Protein AF-A0A7R9WRU5-F1 (afdb_monomer)

Sequence (224 aa):
DLYFSKIFGEKLAEIVELSPLTWLPLIPALAVANSIDVSRDVVSAASHNAFASSGYFLGTPENFAVCTFAAFVGWTWGWWNFWKLNSIMQMLTPILVKDSQSSCEVQLLPPKYEDDDLLRNFDSSPGIFGWIESQFGEPATNDQERLFGKAGAAGPELYIKSIKFQIWLVISQIVLWGTQIVARDISALTQHADNVGNPDLLVPELMVFGFYVLVSAGQLGLAP

Structure (mmCIF, N/CA/C/O backbone):
data_AF-A0A7R9WRU5-F1
#
_entry.id   AF-A0A7R9WRU5-F1
#
loop_
_atom_site.group_PDB
_atom_site.id
_atom_site.type_symbol
_atom_site.label_atom_id
_atom_site.label_alt_id
_atom_site.label_comp_id
_atom_site.label_asym_id
_atom_site.label_entity_id
_atom_site.label_seq_id
_atom_site.pdbx_PDB_ins_code
_atom_site.Cartn_x
_atom_site.Cartn_y
_atom_site.Cartn_z
_atom_site.occupancy
_atom_site.B_iso_or_equiv
_atom_site.auth_seq_id
_atom_site.auth_comp_id
_atom_site.auth_asym_id
_atom_site.auth_atom_id
_atom_site.pdbx_PDB_model_num
ATOM 1 N N . ASP A 1 1 ? -12.824 13.144 24.069 1.00 46.94 1 ASP A N 1
ATOM 2 C CA . ASP A 1 1 ? -12.076 13.976 23.096 1.00 46.94 1 ASP A CA 1
ATOM 3 C C . ASP A 1 1 ? -10.562 14.125 23.288 1.00 46.94 1 ASP A C 1
ATOM 5 O O . ASP A 1 1 ? -9.911 14.592 22.364 1.00 46.94 1 ASP A O 1
ATOM 9 N N . LEU A 1 2 ? -9.941 13.692 24.397 1.00 54.25 2 LEU A N 1
ATOM 10 C CA . LEU A 1 2 ? -8.496 13.917 24.636 1.00 54.25 2 LEU A CA 1
ATOM 11 C C . LEU A 1 2 ? -7.584 12.682 24.517 1.00 54.25 2 LEU A C 1
ATOM 13 O O . LEU A 1 2 ? -6.381 12.810 24.700 1.00 54.25 2 LEU A O 1
ATOM 17 N N . TYR A 1 3 ? -8.116 11.494 24.223 1.00 54.59 3 TYR A N 1
ATOM 18 C CA . TYR A 1 3 ? -7.303 10.270 24.158 1.00 54.59 3 TYR A CA 1
ATOM 19 C C . TYR A 1 3 ? -6.648 10.090 22.780 1.00 54.59 3 TYR A C 1
ATOM 21 O O . TYR A 1 3 ? -5.426 10.028 22.672 1.00 54.59 3 TYR A O 1
ATOM 29 N N . PHE A 1 4 ? -7.446 10.134 21.708 1.00 50.94 4 PHE A N 1
ATOM 30 C CA . PHE A 1 4 ? -6.946 10.011 20.336 1.00 50.94 4 PHE A CA 1
ATOM 31 C C . PHE A 1 4 ? -6.069 11.195 19.915 1.00 50.94 4 PHE A C 1
ATOM 33 O O . PHE A 1 4 ? -4.994 10.983 19.369 1.00 50.94 4 PHE A O 1
ATOM 40 N N . SER A 1 5 ? -6.455 12.438 20.223 1.00 53.66 5 SER A N 1
ATOM 41 C CA . SER A 1 5 ? -5.650 13.609 19.837 1.00 53.66 5 SER A CA 1
ATOM 42 C C . SER A 1 5 ? -4.294 13.662 20.545 1.00 53.66 5 SER A C 1
ATOM 44 O O . SER A 1 5 ? -3.313 14.105 19.954 1.00 53.66 5 SER A O 1
ATOM 46 N N . LYS A 1 6 ? -4.210 13.159 21.782 1.00 53.59 6 LYS A N 1
ATOM 47 C CA . LYS A 1 6 ? -2.964 13.115 22.550 1.00 53.59 6 LYS A CA 1
ATOM 48 C C . LYS A 1 6 ? -2.036 11.994 22.068 1.00 53.59 6 LYS A C 1
ATOM 50 O O . LYS A 1 6 ? -0.849 12.238 21.901 1.00 53.59 6 LYS A O 1
ATOM 55 N N . ILE A 1 7 ? -2.584 10.820 21.734 1.00 56.47 7 ILE A N 1
ATOM 56 C CA . ILE A 1 7 ? -1.817 9.687 21.181 1.00 56.47 7 ILE A CA 1
ATOM 57 C C . ILE A 1 7 ? -1.338 9.957 19.747 1.00 56.47 7 ILE A C 1
ATOM 59 O O . ILE A 1 7 ? -0.192 9.658 19.418 1.00 56.47 7 ILE A O 1
ATOM 63 N N . PHE A 1 8 ? -2.188 10.535 18.893 1.00 52.28 8 PHE A N 1
ATOM 64 C CA . PHE A 1 8 ? -1.832 10.825 17.501 1.00 52.28 8 PHE A CA 1
ATOM 65 C C . PHE A 1 8 ? -0.985 12.102 17.361 1.00 52.28 8 PHE A C 1
ATOM 67 O O . PHE A 1 8 ? -0.112 12.160 16.498 1.00 52.28 8 PHE A O 1
ATOM 74 N N . GLY A 1 9 ? -1.188 13.104 18.226 1.00 52.59 9 GLY A N 1
ATOM 75 C CA . GLY A 1 9 ? -0.461 14.377 18.189 1.00 52.59 9 GLY A CA 1
ATOM 76 C C . GLY A 1 9 ? 0.988 14.302 18.685 1.00 52.59 9 GLY A C 1
ATOM 77 O O . GLY A 1 9 ? 1.865 14.905 18.070 1.00 52.59 9 GLY A O 1
ATOM 78 N N . GLU A 1 10 ? 1.279 13.537 19.747 1.00 52.97 10 GLU A N 1
ATOM 79 C CA . GLU A 1 10 ? 2.656 13.382 20.265 1.00 52.97 10 GLU A CA 1
ATOM 80 C C . GLU A 1 10 ? 3.564 12.546 19.341 1.00 52.97 10 GLU A C 1
ATOM 82 O O . GLU A 1 10 ? 4.787 12.642 19.430 1.00 52.97 10 GLU A O 1
ATOM 87 N N . LYS A 1 11 ? 2.996 11.766 18.412 1.00 54.97 11 LYS A N 1
ATOM 88 C CA . LYS A 1 11 ? 3.735 10.803 17.575 1.00 54.97 11 LYS A CA 1
ATOM 89 C C . LYS A 1 11 ? 4.036 11.269 16.149 1.00 54.97 11 LYS A C 1
ATOM 91 O O . LYS A 1 11 ? 4.581 10.495 15.365 1.00 54.97 11 LYS A O 1
ATOM 96 N N . LEU A 1 12 ? 3.765 12.527 15.794 1.00 54.25 12 LEU A N 1
ATOM 97 C CA . LEU A 1 12 ? 4.009 13.022 14.430 1.00 54.25 12 LEU A CA 1
ATOM 98 C C . LEU A 1 12 ? 5.487 12.901 14.002 1.00 54.25 12 LEU A C 1
ATOM 100 O O . LEU A 1 12 ? 5.774 12.583 12.852 1.00 54.25 12 LEU A O 1
ATOM 104 N N . ALA A 1 13 ? 6.427 13.091 14.935 1.00 52.31 13 ALA A N 1
ATOM 105 C CA . ALA A 1 13 ? 7.858 12.894 14.686 1.00 52.31 13 ALA A CA 1
ATOM 106 C C . ALA A 1 13 ? 8.214 11.416 14.431 1.00 52.31 13 ALA A C 1
ATOM 108 O O . ALA A 1 13 ? 9.074 11.120 13.605 1.00 52.31 13 ALA A O 1
ATOM 109 N N . GLU A 1 14 ? 7.502 10.485 15.074 1.00 56.69 14 GLU A N 1
ATOM 110 C CA . GLU A 1 14 ? 7.669 9.045 14.867 1.00 56.69 14 GLU A CA 1
ATOM 111 C C . GLU A 1 14 ? 7.185 8.632 13.469 1.00 56.69 14 GLU A C 1
ATOM 113 O O . GLU A 1 14 ? 7.728 7.694 12.901 1.00 56.69 14 GLU A O 1
ATOM 118 N N . ILE A 1 15 ? 6.226 9.337 12.855 1.00 58.22 15 ILE A N 1
ATOM 119 C CA . ILE A 1 15 ? 5.719 9.033 11.500 1.00 58.22 15 ILE A CA 1
ATOM 120 C C . ILE A 1 15 ? 6.798 9.243 10.417 1.00 58.22 15 ILE A C 1
ATOM 122 O O . ILE A 1 15 ? 6.802 8.537 9.404 1.00 58.22 15 ILE A O 1
ATOM 126 N N . VAL A 1 16 ? 7.763 10.138 10.652 1.00 57.25 16 VAL A N 1
ATOM 127 C CA . VAL A 1 16 ? 8.807 10.498 9.674 1.00 57.25 16 VAL A CA 1
ATOM 128 C C . VAL A 1 16 ? 9.916 9.441 9.568 1.00 57.25 16 VAL A C 1
ATOM 130 O O . VAL A 1 16 ? 10.579 9.347 8.539 1.00 57.25 16 VAL A O 1
ATOM 133 N N . GLU A 1 17 ? 10.123 8.600 10.583 1.00 63.31 17 GLU A N 1
ATOM 134 C CA . GLU A 1 17 ? 11.194 7.597 10.528 1.00 63.31 17 GLU A CA 1
ATOM 135 C C . GLU A 1 17 ? 10.843 6.420 9.612 1.00 63.31 17 GLU A C 1
ATOM 137 O O . GLU A 1 17 ? 9.930 5.643 9.879 1.00 63.31 17 GLU A O 1
ATOM 142 N N . LEU A 1 18 ? 11.594 6.241 8.534 1.00 60.38 18 LEU A N 1
ATOM 143 C CA . LEU A 1 18 ? 11.350 5.185 7.556 1.00 60.38 18 LEU A CA 1
ATOM 144 C C . LEU A 1 18 ? 11.626 3.800 8.164 1.00 60.38 18 LEU A C 1
ATOM 146 O O . LEU A 1 18 ? 12.761 3.484 8.519 1.00 60.38 18 LEU A O 1
ATOM 150 N N . SER A 1 19 ? 10.602 2.945 8.259 1.00 66.50 19 SER A N 1
ATOM 151 C CA . SER A 1 19 ? 10.819 1.550 8.658 1.00 66.50 19 SER A CA 1
ATOM 152 C C . SER A 1 19 ? 11.557 0.813 7.533 1.00 66.50 19 SER A C 1
ATOM 154 O O . SER A 1 19 ? 11.079 0.842 6.394 1.00 66.50 19 SER A O 1
ATOM 156 N N . PRO A 1 20 ? 12.661 0.092 7.807 1.00 66.81 20 PRO A N 1
ATOM 157 C CA . PRO A 1 20 ? 13.338 -0.731 6.803 1.00 66.81 20 PRO A CA 1
ATOM 158 C C . PRO A 1 20 ? 12.414 -1.769 6.149 1.00 66.81 20 PRO A C 1
ATOM 160 O O . PRO A 1 20 ? 12.596 -2.115 4.984 1.00 66.81 20 PRO A O 1
ATOM 163 N N . LEU A 1 21 ? 11.377 -2.220 6.866 1.00 70.62 21 LEU A N 1
ATOM 164 C CA . LEU A 1 21 ? 10.396 -3.188 6.364 1.00 70.62 21 LEU A CA 1
ATOM 165 C C . LEU A 1 21 ? 9.572 -2.648 5.192 1.00 70.62 21 LEU A C 1
ATOM 167 O O . LEU A 1 21 ? 9.083 -3.434 4.386 1.00 70.62 21 LEU A O 1
ATOM 171 N N . THR A 1 22 ? 9.464 -1.325 5.054 1.00 70.19 22 THR A N 1
ATOM 172 C CA . THR A 1 22 ? 8.754 -0.684 3.937 1.00 70.19 22 THR A CA 1
ATOM 173 C C . THR A 1 22 ? 9.366 -1.040 2.580 1.00 70.19 22 THR A C 1
ATOM 175 O O . THR A 1 22 ? 8.680 -1.043 1.562 1.00 70.19 22 THR A O 1
ATOM 178 N N . TRP A 1 23 ? 10.653 -1.392 2.557 1.00 71.62 23 TRP A N 1
ATOM 179 C CA . TRP A 1 23 ? 11.344 -1.781 1.333 1.00 71.62 23 TRP A CA 1
ATOM 180 C C . TRP A 1 23 ? 11.107 -3.237 0.941 1.00 71.62 23 TRP A C 1
ATOM 182 O O . TRP A 1 23 ? 11.261 -3.557 -0.233 1.00 71.62 23 TRP A O 1
ATOM 192 N N . LEU A 1 24 ? 10.713 -4.119 1.871 1.00 78.19 24 LEU A N 1
ATOM 193 C CA . LEU A 1 24 ? 10.598 -5.559 1.601 1.00 78.19 24 LEU A CA 1
ATOM 194 C C . LEU A 1 24 ? 9.693 -5.885 0.401 1.00 78.19 24 LEU A C 1
ATOM 196 O O . LEU A 1 24 ? 10.137 -6.652 -0.454 1.00 78.19 24 LEU A O 1
ATOM 200 N N . PRO A 1 25 ? 8.487 -5.293 0.258 1.00 72.94 25 PRO A N 1
ATOM 201 C CA . PRO A 1 25 ? 7.637 -5.557 -0.905 1.00 72.94 25 PRO A CA 1
ATOM 202 C C . PRO A 1 25 ? 8.237 -5.052 -2.224 1.00 72.94 25 PRO A C 1
ATOM 204 O O . PRO A 1 25 ? 7.840 -5.503 -3.294 1.00 72.94 25 PRO A O 1
ATOM 207 N N . LEU A 1 26 ? 9.189 -4.117 -2.155 1.00 77.31 26 LEU A N 1
ATOM 208 C CA . LEU A 1 26 ? 9.822 -3.484 -3.310 1.00 77.31 26 LEU A CA 1
ATOM 209 C C . LEU A 1 26 ? 11.118 -4.169 -3.732 1.00 77.31 26 LEU A C 1
ATOM 211 O O . LEU A 1 26 ? 11.544 -3.973 -4.866 1.00 77.31 26 LEU A O 1
ATOM 215 N N . ILE A 1 27 ? 11.730 -4.989 -2.872 1.00 83.19 27 ILE A N 1
ATOM 216 C CA . ILE A 1 27 ? 12.963 -5.720 -3.202 1.00 83.19 27 ILE A CA 1
ATOM 217 C C . ILE A 1 27 ?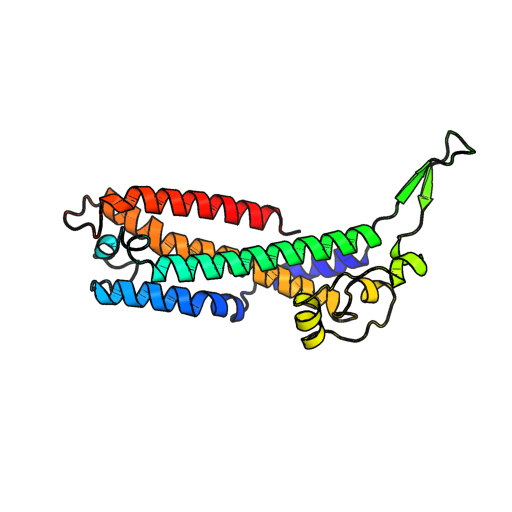 12.799 -6.558 -4.479 1.00 83.19 27 ILE A C 1
ATOM 219 O O . ILE A 1 27 ? 13.656 -6.433 -5.354 1.00 83.19 27 ILE A O 1
ATOM 223 N N . PRO A 1 28 ? 11.728 -7.361 -4.661 1.00 81.94 28 PRO A N 1
ATOM 224 C CA . PRO A 1 28 ? 11.551 -8.120 -5.897 1.00 81.94 28 PRO A CA 1
ATOM 225 C C . PRO A 1 28 ? 11.406 -7.217 -7.126 1.00 81.94 28 PRO A C 1
ATOM 227 O O . PRO A 1 28 ? 11.994 -7.505 -8.164 1.00 81.94 28 PRO A O 1
ATOM 230 N N . ALA A 1 29 ? 10.673 -6.105 -7.001 1.00 81.12 29 ALA A N 1
ATOM 231 C CA . ALA A 1 29 ? 10.469 -5.153 -8.093 1.00 81.12 29 ALA A CA 1
ATOM 232 C C . ALA A 1 29 ? 11.787 -4.487 -8.507 1.00 81.12 29 ALA A C 1
ATOM 234 O O . ALA A 1 29 ? 12.125 -4.453 -9.686 1.00 81.12 29 ALA A O 1
ATOM 235 N N . LEU A 1 30 ? 12.575 -4.042 -7.527 1.00 82.25 30 LEU A N 1
ATOM 236 C CA . LEU A 1 30 ? 13.912 -3.492 -7.739 1.00 82.25 30 LEU A CA 1
ATOM 237 C C . LEU A 1 30 ? 14.860 -4.521 -8.359 1.00 82.25 30 LEU A C 1
ATOM 239 O O . LEU A 1 30 ? 15.631 -4.177 -9.248 1.00 82.25 30 LEU A O 1
ATOM 243 N N . ALA A 1 31 ? 14.811 -5.778 -7.915 1.00 84.31 31 ALA A N 1
ATOM 244 C CA . ALA A 1 31 ? 15.656 -6.836 -8.456 1.00 84.31 31 ALA A CA 1
ATOM 245 C C . ALA A 1 31 ? 15.340 -7.124 -9.931 1.00 84.31 31 ALA A C 1
ATOM 247 O O . ALA A 1 31 ? 16.262 -7.230 -10.738 1.00 84.31 31 ALA A O 1
ATOM 248 N N . VAL A 1 32 ? 14.056 -7.201 -10.295 1.00 83.94 32 VAL A N 1
ATOM 249 C CA . VAL A 1 32 ? 13.625 -7.400 -11.688 1.00 83.94 32 VAL A CA 1
ATOM 250 C C . VAL A 1 32 ?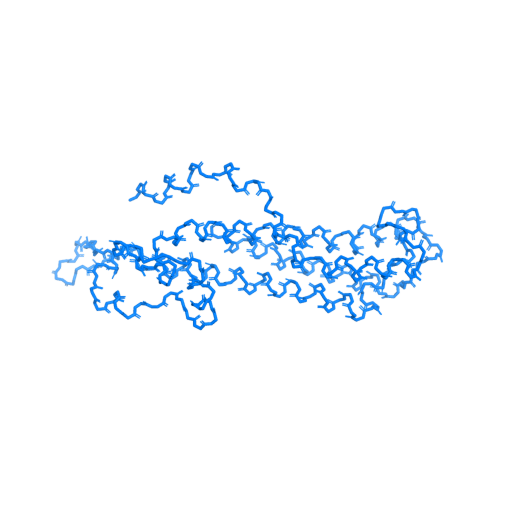 13.988 -6.191 -12.546 1.00 83.94 32 VAL A C 1
ATOM 252 O O . VAL A 1 32 ? 14.610 -6.361 -13.592 1.00 83.94 32 VAL A O 1
ATOM 255 N N . ALA A 1 33 ? 13.693 -4.977 -12.081 1.00 80.38 33 ALA A N 1
ATOM 256 C CA . ALA A 1 33 ? 14.058 -3.745 -12.774 1.00 80.38 33 ALA A CA 1
ATOM 257 C C . ALA A 1 33 ? 15.573 -3.652 -13.034 1.00 80.38 33 ALA A C 1
ATOM 259 O O . ALA A 1 33 ? 16.003 -3.451 -14.169 1.00 80.38 33 ALA A O 1
ATOM 260 N N . ASN A 1 34 ? 16.392 -3.906 -12.011 1.00 81.69 34 ASN A N 1
ATOM 261 C CA . ASN A 1 34 ? 17.848 -3.892 -12.146 1.00 81.69 34 ASN A CA 1
ATOM 262 C C . ASN A 1 34 ? 18.359 -5.019 -13.056 1.00 81.69 34 ASN A C 1
ATOM 264 O O . ASN A 1 34 ? 19.306 -4.812 -13.807 1.00 81.69 34 ASN A O 1
ATOM 268 N N . SER A 1 35 ? 17.747 -6.208 -13.026 1.00 83.12 35 SER A N 1
ATOM 269 C CA . SER A 1 35 ? 18.098 -7.302 -13.945 1.00 83.12 35 SER A CA 1
ATOM 270 C C . SER A 1 35 ? 17.902 -6.894 -15.405 1.00 83.12 35 SER A C 1
ATOM 272 O O . SER A 1 35 ? 18.700 -7.250 -16.271 1.00 83.12 35 SER A O 1
ATOM 274 N N . ILE A 1 36 ? 16.830 -6.157 -15.679 1.00 79.50 36 ILE A N 1
ATOM 275 C CA . ILE A 1 36 ? 16.476 -5.672 -17.011 1.00 79.50 36 ILE A CA 1
ATOM 276 C C . ILE A 1 36 ? 17.460 -4.590 -17.464 1.00 79.50 36 ILE A C 1
ATOM 278 O O . ILE A 1 36 ? 17.904 -4.614 -18.612 1.00 79.50 36 ILE A O 1
ATOM 282 N N . ASP A 1 37 ? 17.855 -3.694 -16.564 1.00 78.38 37 ASP A N 1
ATOM 283 C CA . ASP A 1 37 ? 18.881 -2.685 -16.838 1.00 78.38 37 ASP A CA 1
ATOM 284 C C . ASP A 1 37 ? 20.234 -3.315 -17.160 1.00 78.38 37 ASP A C 1
ATOM 286 O O . ASP A 1 37 ? 20.827 -3.019 -18.198 1.00 78.38 37 ASP A O 1
ATOM 290 N N . VAL A 1 38 ? 20.678 -4.261 -16.331 1.00 83.12 38 VAL A N 1
ATOM 291 C CA . VAL A 1 38 ? 21.942 -4.978 -16.538 1.00 83.12 38 VAL A CA 1
ATOM 292 C C . VAL A 1 38 ? 21.932 -5.746 -17.860 1.00 83.12 38 VAL A C 1
ATOM 294 O O . VAL A 1 38 ? 22.945 -5.771 -18.551 1.00 83.12 38 VAL A O 1
ATOM 297 N N . SER A 1 39 ? 20.792 -6.318 -18.267 1.00 82.81 39 SER A N 1
ATOM 298 C CA . SER A 1 39 ? 20.672 -7.016 -19.558 1.00 82.81 39 SER A CA 1
ATOM 299 C C . SER A 1 39 ? 20.814 -6.106 -20.787 1.00 82.81 39 SER A C 1
ATOM 301 O O . SER A 1 39 ? 20.960 -6.608 -21.899 1.00 82.81 39 SER A O 1
ATOM 303 N N . ARG A 1 40 ? 20.770 -4.782 -20.593 1.00 78.62 40 ARG A N 1
ATOM 304 C CA . ARG A 1 40 ? 20.904 -3.756 -21.639 1.00 78.62 40 ARG A CA 1
ATOM 305 C C . ARG A 1 40 ? 22.089 -2.822 -21.399 1.00 78.62 40 ARG A C 1
ATOM 307 O O . ARG A 1 40 ? 22.082 -1.687 -21.868 1.00 78.62 40 ARG A O 1
ATOM 314 N N . ASP A 1 41 ? 23.076 -3.284 -20.634 1.00 80.00 41 ASP A N 1
ATOM 315 C CA . ASP A 1 41 ? 24.279 -2.532 -20.269 1.00 80.00 41 ASP A CA 1
ATOM 316 C C . ASP A 1 41 ? 24.001 -1.212 -19.518 1.00 80.00 41 ASP A C 1
ATOM 318 O O . ASP A 1 41 ? 24.866 -0.337 -19.421 1.00 80.00 41 ASP A O 1
ATOM 322 N N . VAL A 1 42 ? 22.808 -1.052 -18.936 1.00 76.25 42 VAL A N 1
ATOM 323 C CA . VAL A 1 42 ? 22.452 0.090 -18.090 1.00 76.25 42 VAL A CA 1
ATOM 324 C C . VAL A 1 42 ? 22.901 -0.211 -16.664 1.00 76.25 42 VAL A C 1
ATOM 326 O O . VAL A 1 42 ? 22.366 -1.079 -15.981 1.00 76.25 42 VAL A O 1
ATOM 329 N N . VAL A 1 43 ? 23.914 0.517 -16.197 1.00 70.06 43 VAL A N 1
ATOM 330 C CA . VAL A 1 43 ? 24.490 0.313 -14.854 1.00 70.06 43 VAL A CA 1
ATOM 331 C C . VAL A 1 43 ? 23.625 0.958 -13.762 1.00 70.06 43 VAL A C 1
ATOM 333 O O . VAL A 1 43 ? 23.678 0.560 -12.601 1.00 70.06 43 VAL A O 1
ATOM 336 N N . SER A 1 44 ? 22.840 1.983 -14.110 1.00 68.00 44 SER A N 1
ATOM 337 C CA . SER A 1 44 ? 21.968 2.703 -13.179 1.00 68.00 44 SER A CA 1
ATOM 338 C C . SER A 1 44 ? 20.903 3.498 -13.930 1.00 68.00 44 SER A C 1
ATOM 340 O O . SER A 1 44 ? 21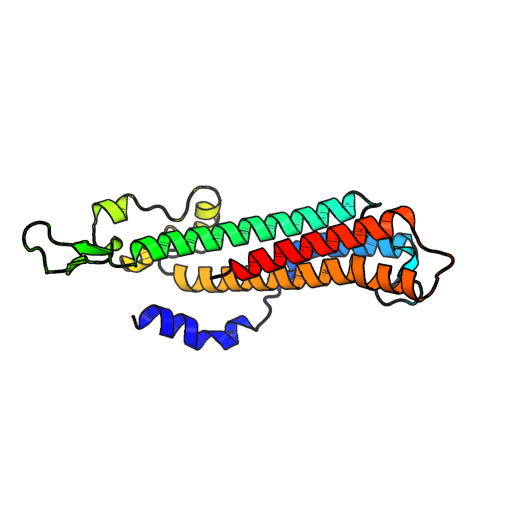.155 3.984 -15.026 1.00 68.00 44 SER A O 1
ATOM 342 N N . ALA A 1 45 ? 19.753 3.751 -13.300 1.00 63.69 45 ALA A N 1
ATOM 343 C CA . ALA A 1 45 ? 18.746 4.686 -13.816 1.00 63.69 45 ALA A CA 1
ATOM 344 C C . ALA A 1 45 ? 19.286 6.119 -14.033 1.00 63.69 45 ALA A C 1
ATOM 346 O O . ALA A 1 45 ? 18.670 6.904 -14.745 1.00 63.69 45 ALA A O 1
ATOM 347 N N . ALA A 1 46 ? 20.421 6.461 -13.413 1.00 66.06 46 ALA A N 1
ATOM 348 C CA . ALA A 1 46 ? 21.101 7.747 -13.562 1.00 66.06 46 ALA A CA 1
ATOM 349 C C . ALA A 1 46 ? 22.311 7.699 -14.518 1.00 66.06 46 ALA A C 1
ATOM 351 O O . ALA A 1 46 ? 23.058 8.675 -14.607 1.00 66.06 46 ALA A O 1
ATOM 352 N N . SER A 1 47 ? 22.574 6.571 -15.187 1.00 70.19 47 SER A N 1
ATOM 353 C CA . SER A 1 47 ? 23.694 6.475 -16.123 1.00 70.19 47 SER A CA 1
ATOM 354 C C . SER A 1 47 ? 23.404 7.226 -17.422 1.00 70.19 47 SER A C 1
ATOM 356 O O . SER A 1 47 ? 22.261 7.391 -17.841 1.00 70.19 47 SER A O 1
ATOM 358 N N . HIS A 1 48 ? 24.471 7.651 -18.102 1.00 70.75 48 HIS A N 1
ATOM 359 C CA . HIS A 1 48 ? 24.377 8.354 -19.384 1.00 70.75 48 HIS A CA 1
ATOM 360 C C . HIS A 1 48 ? 23.717 7.525 -20.495 1.00 70.75 48 HIS A C 1
ATOM 362 O O . HIS A 1 48 ? 23.356 8.092 -21.511 1.00 70.75 48 HIS A O 1
ATOM 368 N N . ASN A 1 49 ? 23.585 6.207 -20.324 1.00 72.00 49 ASN A N 1
ATOM 369 C CA . ASN A 1 49 ? 22.934 5.295 -21.260 1.00 72.00 49 ASN A CA 1
ATOM 370 C C . ASN A 1 49 ? 21.583 4.763 -20.748 1.00 72.00 49 ASN A C 1
ATOM 372 O O . ASN A 1 49 ? 21.047 3.831 -21.336 1.00 72.00 49 ASN A O 1
ATOM 376 N N . ALA A 1 50 ? 21.014 5.336 -19.679 1.00 69.44 50 ALA A N 1
ATOM 377 C CA . ALA A 1 50 ? 19.757 4.866 -19.086 1.00 69.44 50 ALA A CA 1
ATOM 378 C C . ALA A 1 50 ? 18.561 4.873 -20.061 1.00 69.44 50 ALA A C 1
ATOM 380 O O . ALA A 1 50 ? 17.630 4.090 -19.898 1.00 69.44 50 ALA A O 1
ATOM 381 N N . PHE A 1 51 ? 18.603 5.691 -21.117 1.00 72.81 51 PHE A N 1
ATOM 382 C CA . PHE A 1 51 ? 17.604 5.690 -22.194 1.00 72.81 51 PHE A CA 1
ATOM 383 C C . PHE A 1 51 ? 17.578 4.386 -23.018 1.00 72.81 51 PHE A C 1
ATOM 385 O O . PHE A 1 51 ? 16.595 4.113 -23.708 1.00 72.81 51 PHE A O 1
ATOM 392 N N . ALA A 1 52 ? 18.621 3.550 -22.939 1.00 71.69 52 ALA A N 1
ATOM 393 C CA . ALA A 1 52 ? 18.662 2.252 -23.614 1.00 71.69 52 ALA A CA 1
ATOM 394 C C . ALA A 1 52 ? 17.638 1.252 -23.040 1.00 71.69 52 ALA A C 1
ATOM 396 O O . ALA A 1 52 ? 17.269 0.292 -23.719 1.00 71.69 52 ALA A O 1
ATOM 397 N N . SER A 1 53 ? 17.147 1.477 -21.813 1.00 71.44 53 SER A N 1
ATOM 398 C CA . SER A 1 53 ? 16.072 0.685 -21.204 1.00 71.44 53 SER A CA 1
ATOM 399 C C . SER A 1 53 ? 14.693 1.366 -21.214 1.00 71.44 53 SER A C 1
ATOM 401 O O . SER A 1 53 ? 13.725 0.734 -20.790 1.00 71.44 53 SER A O 1
ATOM 403 N N . SER A 1 54 ? 14.561 2.585 -21.759 1.00 78.12 54 SER A N 1
ATOM 404 C CA . SER A 1 54 ? 13.260 3.255 -21.961 1.00 78.12 54 SER A CA 1
ATOM 405 C C . SER A 1 54 ? 12.349 2.475 -22.909 1.00 78.12 54 SER A C 1
ATOM 407 O O . SER A 1 54 ? 12.815 1.934 -23.917 1.00 78.12 54 SER A O 1
ATOM 409 N N . GLY A 1 55 ? 11.049 2.418 -22.612 1.00 71.69 55 GLY A N 1
ATOM 410 C CA . GLY A 1 55 ? 10.068 1.647 -23.383 1.00 71.69 55 GLY A CA 1
ATOM 411 C C . GLY A 1 55 ? 10.018 0.152 -23.036 1.00 71.69 55 GLY A C 1
ATOM 412 O O . GLY A 1 55 ? 9.137 -0.569 -23.507 1.00 71.69 55 GLY A O 1
ATOM 413 N N . TYR A 1 56 ? 10.955 -0.356 -22.228 1.00 77.25 56 TYR A N 1
ATOM 414 C CA . TYR A 1 56 ? 10.995 -1.769 -21.842 1.00 77.25 56 TYR A CA 1
ATOM 415 C C . TYR A 1 56 ? 10.392 -2.064 -20.472 1.00 77.25 56 TYR A C 1
ATOM 417 O O . TYR A 1 56 ? 10.335 -3.237 -20.086 1.00 77.25 56 TYR A O 1
ATOM 425 N N . PHE A 1 57 ? 9.914 -1.051 -19.754 1.00 76.25 57 PHE A N 1
ATOM 426 C CA . PHE A 1 57 ? 9.136 -1.259 -18.543 1.00 76.25 57 PHE A CA 1
ATOM 427 C C . PHE A 1 57 ? 7.814 -1.966 -18.874 1.00 76.25 57 PHE A C 1
ATOM 429 O O . PHE A 1 57 ? 7.484 -2.969 -18.244 1.00 76.25 57 PHE A O 1
ATOM 436 N N . LEU A 1 58 ? 7.110 -1.515 -19.918 1.00 79.44 58 LEU A N 1
ATOM 437 C CA . LEU A 1 58 ? 5.943 -2.201 -20.486 1.00 79.44 58 LEU A CA 1
ATOM 438 C C . LEU A 1 58 ? 6.327 -3.301 -21.477 1.00 79.44 58 LEU A C 1
ATOM 440 O O . LEU A 1 58 ? 5.593 -4.276 -21.622 1.00 79.44 58 LEU A O 1
ATOM 444 N N . GLY A 1 59 ? 7.482 -3.178 -22.136 1.00 77.00 59 GLY A N 1
ATOM 445 C CA . GLY A 1 59 ? 7.992 -4.206 -23.047 1.00 77.00 59 GLY A CA 1
ATOM 446 C C . GLY A 1 59 ? 8.411 -5.514 -22.360 1.00 77.00 59 GLY A C 1
ATOM 447 O O . GLY A 1 59 ? 8.600 -6.514 -23.047 1.00 77.00 59 GLY A O 1
ATOM 448 N N . THR A 1 60 ? 8.549 -5.521 -21.028 1.00 82.38 60 THR A N 1
ATOM 449 C CA . THR A 1 60 ? 8.939 -6.697 -20.232 1.00 82.38 60 THR A CA 1
ATOM 450 C C . THR A 1 60 ? 7.813 -7.056 -19.251 1.00 82.38 60 THR A C 1
ATOM 452 O O . THR A 1 60 ? 7.684 -6.395 -18.213 1.00 82.38 60 THR A O 1
ATOM 455 N N . PRO A 1 61 ? 6.987 -8.081 -19.543 1.00 82.69 61 PRO A N 1
ATOM 456 C CA . PRO A 1 61 ? 5.814 -8.426 -18.736 1.00 82.69 61 PRO A CA 1
ATOM 457 C C . PRO A 1 61 ? 6.122 -8.668 -17.257 1.00 82.69 61 PRO A C 1
ATOM 459 O O . PRO A 1 61 ? 5.306 -8.346 -16.398 1.00 82.69 61 PRO A O 1
ATOM 462 N N . GLU A 1 62 ? 7.302 -9.199 -16.946 1.00 84.00 62 GLU A N 1
ATOM 463 C CA . GLU A 1 62 ? 7.753 -9.481 -15.586 1.00 84.00 62 GLU A CA 1
ATOM 464 C C . GLU A 1 62 ? 7.919 -8.198 -14.765 1.00 84.00 62 GLU A C 1
ATOM 466 O O . GLU A 1 62 ? 7.514 -8.156 -13.603 1.00 84.00 62 GLU A O 1
ATOM 471 N N . ASN A 1 63 ? 8.471 -7.138 -15.364 1.00 81.00 63 ASN A N 1
ATOM 472 C CA . ASN A 1 63 ? 8.684 -5.864 -14.675 1.00 81.00 63 ASN A CA 1
ATOM 473 C C . ASN A 1 63 ? 7.351 -5.220 -14.310 1.00 81.00 63 ASN A C 1
ATOM 475 O O . ASN A 1 63 ? 7.111 -4.851 -13.157 1.00 81.00 63 ASN A O 1
ATOM 479 N N . PHE A 1 64 ? 6.459 -5.164 -15.299 1.00 83.62 64 PHE A N 1
ATOM 480 C CA . PHE A 1 64 ? 5.116 -4.652 -15.112 1.00 83.62 64 PHE A CA 1
ATOM 481 C C . PHE A 1 64 ? 4.360 -5.478 -14.066 1.00 83.62 64 PHE A C 1
ATOM 483 O O . PHE A 1 64 ? 3.840 -4.915 -13.107 1.00 83.62 64 PHE A O 1
ATOM 490 N N . ALA A 1 65 ? 4.374 -6.811 -14.170 1.00 85.81 65 ALA A N 1
ATOM 491 C CA . ALA A 1 65 ? 3.667 -7.694 -13.247 1.00 85.81 65 ALA A CA 1
ATOM 492 C C . ALA A 1 65 ? 4.131 -7.532 -11.792 1.00 85.81 65 ALA A C 1
ATOM 494 O O . ALA A 1 65 ? 3.293 -7.426 -10.895 1.00 8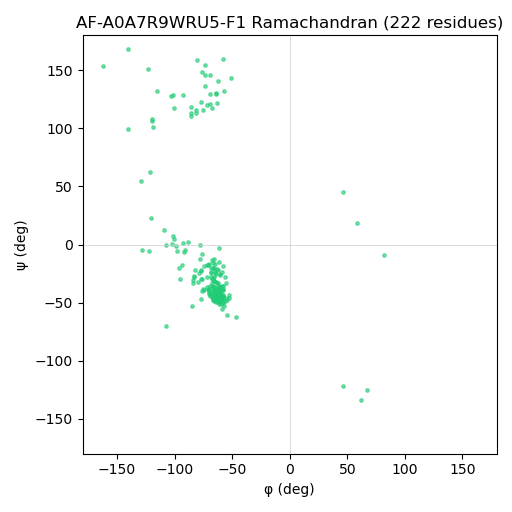5.81 65 ALA A O 1
ATOM 495 N N . VAL A 1 66 ? 5.442 -7.479 -11.538 1.00 83.50 66 VAL A N 1
ATOM 496 C CA . VAL A 1 66 ? 5.971 -7.348 -10.171 1.00 83.50 66 VAL A CA 1
ATOM 497 C C . VAL A 1 66 ? 5.686 -5.957 -9.597 1.00 83.50 66 VAL A C 1
ATOM 499 O O . VAL A 1 66 ? 5.280 -5.846 -8.437 1.00 83.50 66 VAL A O 1
ATOM 502 N N . CYS A 1 67 ? 5.811 -4.900 -10.403 1.00 81.88 67 CYS A N 1
ATOM 503 C CA . CYS A 1 67 ? 5.469 -3.542 -9.977 1.00 81.88 67 CYS A CA 1
ATOM 504 C C . CYS A 1 67 ? 3.964 -3.384 -9.703 1.00 81.88 67 CYS A C 1
ATOM 506 O O . CYS A 1 67 ? 3.576 -2.796 -8.691 1.00 81.88 67 CYS A O 1
ATOM 508 N N . THR A 1 68 ? 3.105 -3.946 -10.559 1.00 84.00 68 THR A N 1
ATOM 509 C CA . THR A 1 68 ? 1.649 -3.959 -10.366 1.00 84.00 68 THR A CA 1
ATOM 510 C C . THR A 1 68 ? 1.248 -4.789 -9.152 1.00 84.00 68 THR A C 1
ATOM 512 O O . THR A 1 68 ? 0.367 -4.375 -8.403 1.00 84.00 68 THR A O 1
ATOM 515 N N . PHE A 1 69 ? 1.903 -5.924 -8.902 1.00 86.25 69 PHE A N 1
ATOM 516 C CA . PHE A 1 69 ? 1.655 -6.727 -7.707 1.00 86.25 69 PHE A CA 1
ATOM 517 C C . PHE A 1 69 ? 1.974 -5.944 -6.428 1.00 86.25 69 PHE A C 1
ATOM 519 O O . PHE A 1 69 ? 1.139 -5.886 -5.526 1.00 86.25 69 PHE A O 1
ATOM 526 N N . ALA A 1 70 ? 3.135 -5.283 -6.363 1.00 82.94 70 ALA A N 1
ATOM 527 C CA . ALA A 1 70 ? 3.492 -4.445 -5.220 1.00 82.94 70 ALA A CA 1
ATOM 528 C C . ALA A 1 70 ? 2.463 -3.319 -5.002 1.00 82.94 70 ALA A C 1
ATOM 530 O O . ALA A 1 70 ? 2.015 -3.098 -3.872 1.00 82.94 70 ALA A O 1
ATOM 531 N N . ALA A 1 71 ? 2.035 -2.657 -6.081 1.00 83.56 71 ALA A N 1
ATOM 532 C CA . ALA A 1 71 ? 0.989 -1.637 -6.043 1.00 83.56 71 ALA A CA 1
ATOM 533 C C . ALA A 1 71 ? -0.352 -2.186 -5.536 1.00 83.56 71 ALA A C 1
ATOM 535 O O . ALA A 1 71 ? -1.011 -1.555 -4.713 1.00 83.56 71 ALA A O 1
ATOM 536 N N . PHE A 1 72 ? -0.744 -3.380 -5.981 1.00 85.75 72 PHE A N 1
ATOM 537 C CA . PHE A 1 72 ? -1.977 -4.035 -5.556 1.00 85.75 72 PHE A CA 1
ATOM 538 C C . PHE A 1 72 ? -1.954 -4.413 -4.070 1.00 85.75 72 PHE A C 1
ATOM 540 O O . PHE A 1 72 ? -2.948 -4.212 -3.369 1.00 85.75 72 PHE A O 1
ATOM 547 N N . VAL A 1 73 ? -0.819 -4.914 -3.571 1.00 83.94 73 VAL A N 1
ATOM 548 C CA . VAL A 1 73 ? -0.622 -5.193 -2.140 1.00 83.94 73 VAL A CA 1
ATOM 549 C C . VAL A 1 73 ? -0.763 -3.908 -1.328 1.00 83.94 73 VAL A C 1
ATOM 551 O O . VAL A 1 73 ? -1.523 -3.889 -0.361 1.00 83.94 73 VAL A O 1
ATOM 554 N N . GLY A 1 74 ? -0.105 -2.825 -1.753 1.00 84.25 74 GLY A N 1
ATOM 555 C CA . GLY A 1 74 ? -0.236 -1.517 -1.109 1.00 84.25 74 GLY A CA 1
ATOM 556 C C . GLY A 1 74 ? -1.674 -1.003 -1.132 1.00 84.25 74 GLY A C 1
ATOM 557 O O . GLY A 1 74 ? -2.204 -0.603 -0.102 1.00 84.25 74 GLY A O 1
ATOM 558 N N . TRP A 1 75 ? -2.360 -1.078 -2.271 1.00 85.50 75 TRP A N 1
ATOM 559 C CA . TRP A 1 75 ? -3.757 -0.652 -2.374 1.00 85.50 75 TRP A CA 1
ATOM 560 C C . TRP A 1 75 ? -4.681 -1.440 -1.438 1.00 85.50 75 TRP A C 1
ATOM 562 O O . TRP A 1 75 ? -5.468 -0.849 -0.699 1.00 85.50 75 TRP A O 1
ATOM 572 N N . THR A 1 76 ? -4.545 -2.768 -1.427 1.00 86.19 76 THR A N 1
ATOM 573 C CA . THR A 1 76 ? -5.338 -3.664 -0.574 1.00 86.19 76 THR A CA 1
ATOM 574 C C . THR A 1 76 ? -5.104 -3.365 0.907 1.00 86.19 76 THR A C 1
ATOM 576 O O . THR A 1 76 ? -6.054 -3.307 1.688 1.00 86.19 76 THR A O 1
ATOM 579 N N . TRP A 1 77 ? -3.848 -3.126 1.292 1.00 86.50 77 TRP A N 1
ATOM 580 C CA . TRP A 1 77 ? -3.474 -2.784 2.663 1.00 86.50 77 TRP A CA 1
ATOM 581 C C . TRP A 1 77 ? -4.031 -1.421 3.096 1.00 86.50 77 TRP A C 1
ATOM 583 O O . TRP A 1 77 ? -4.593 -1.291 4.184 1.00 86.50 77 TRP A O 1
ATOM 593 N N . GLY A 1 78 ? -3.949 -0.415 2.222 1.00 85.75 78 GLY A N 1
ATOM 594 C CA . GLY A 1 78 ? -4.532 0.907 2.452 1.00 85.75 78 GLY A CA 1
ATOM 595 C C . GLY A 1 78 ? -6.050 0.862 2.613 1.00 85.75 78 GLY A C 1
ATOM 596 O O . GLY A 1 78 ? -6.582 1.440 3.560 1.00 85.75 78 GLY A O 1
ATOM 597 N N . TRP A 1 79 ? -6.744 0.122 1.744 1.00 86.25 79 TRP A N 1
ATOM 598 C CA . TRP A 1 79 ? -8.196 -0.043 1.829 1.00 86.25 79 TRP A CA 1
ATOM 599 C C . TRP A 1 79 ? -8.626 -0.728 3.125 1.00 86.25 79 TRP A C 1
ATOM 601 O O . TRP A 1 79 ? -9.611 -0.330 3.746 1.00 86.25 79 TRP A O 1
ATOM 611 N N . TRP A 1 80 ? -7.863 -1.728 3.565 1.00 87.31 80 TRP A N 1
ATOM 612 C CA . TRP A 1 80 ? -8.103 -2.389 4.840 1.00 87.31 80 TRP A CA 1
ATOM 613 C C . TRP A 1 80 ? -7.922 -1.440 6.033 1.00 87.31 80 TRP A C 1
ATOM 615 O O . TRP A 1 80 ? -8.818 -1.365 6.873 1.00 87.31 80 TRP A O 1
ATOM 625 N N . ASN A 1 81 ? -6.831 -0.666 6.081 1.00 87.88 81 ASN A N 1
ATOM 626 C CA . ASN A 1 81 ? -6.619 0.341 7.130 1.00 87.88 81 ASN A CA 1
ATOM 627 C C . ASN A 1 81 ? -7.761 1.370 7.170 1.00 87.88 81 ASN A C 1
ATOM 629 O O . ASN A 1 81 ? -8.283 1.667 8.245 1.00 87.88 81 ASN A O 1
ATOM 633 N N . PHE A 1 82 ? -8.181 1.875 6.004 1.00 86.94 82 PHE A N 1
ATOM 634 C CA . PHE A 1 82 ? -9.311 2.800 5.889 1.00 86.94 82 PHE A CA 1
ATOM 635 C C . PHE A 1 82 ? -10.606 2.175 6.418 1.00 86.94 82 PHE A C 1
ATOM 637 O O . PHE A 1 82 ? -11.278 2.759 7.268 1.00 86.94 82 PHE A O 1
ATOM 644 N N . TRP A 1 83 ? -10.943 0.970 5.950 1.00 87.94 83 TRP A N 1
ATOM 645 C CA . TRP A 1 83 ? -12.149 0.261 6.369 1.00 87.94 83 TRP A CA 1
ATOM 646 C C . TRP A 1 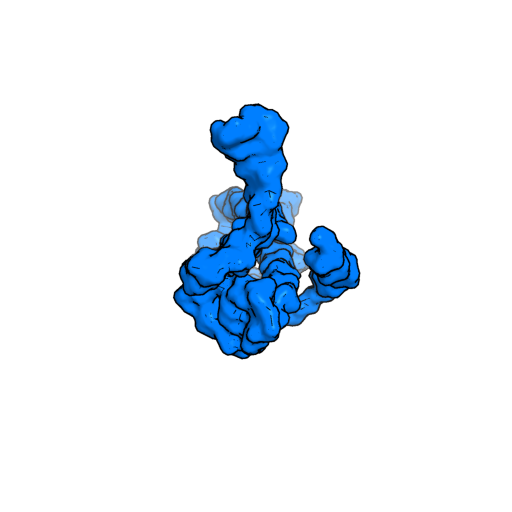83 ? -12.163 0.025 7.881 1.00 87.94 83 TRP A C 1
ATOM 648 O O . TRP A 1 83 ? -13.147 0.361 8.537 1.00 87.94 83 TRP A O 1
ATOM 658 N N . LYS A 1 84 ? -11.051 -0.459 8.448 1.00 88.38 84 LYS A N 1
ATOM 659 C CA . LYS A 1 84 ? -10.908 -0.707 9.885 1.00 88.38 84 LYS A CA 1
ATOM 660 C C . LYS A 1 84 ? -11.156 0.554 10.704 1.00 88.38 84 LYS A C 1
ATOM 662 O O . LYS A 1 84 ? -11.958 0.538 11.638 1.00 88.38 84 LYS A O 1
ATOM 667 N N . LEU A 1 85 ? -10.463 1.640 10.371 1.00 87.56 85 LEU A N 1
ATOM 668 C CA . LEU A 1 85 ? -10.549 2.887 11.126 1.00 87.56 85 LEU A CA 1
ATOM 669 C C . LEU A 1 85 ? -11.933 3.512 10.997 1.00 87.56 85 LEU A C 1
ATOM 671 O O . LEU A 1 85 ? -12.486 3.950 12.001 1.00 87.56 85 LEU A O 1
ATOM 675 N N . ASN A 1 86 ? -12.541 3.455 9.812 1.00 87.56 86 ASN A N 1
ATOM 676 C CA . ASN A 1 86 ? -13.920 3.883 9.614 1.00 87.56 86 ASN A CA 1
ATOM 677 C C . ASN A 1 86 ? -14.906 3.051 10.458 1.00 87.56 86 ASN A C 1
ATOM 679 O O . ASN A 1 86 ? -15.776 3.618 11.117 1.00 87.56 86 ASN A O 1
ATOM 683 N N . SER A 1 87 ? -14.750 1.725 10.515 1.00 88.62 87 SER A N 1
ATOM 684 C CA . SER A 1 87 ? -15.572 0.853 11.366 1.00 88.62 87 SER A CA 1
ATOM 685 C C . SER A 1 87 ? -15.428 1.186 12.854 1.00 88.62 87 SER A C 1
ATOM 687 O O . SER A 1 87 ? -16.430 1.262 13.563 1.00 88.62 87 SER A O 1
ATOM 689 N N . ILE A 1 88 ? -14.208 1.445 13.332 1.00 88.12 88 ILE A N 1
ATOM 690 C CA . ILE A 1 88 ? -13.964 1.858 14.723 1.00 88.12 88 ILE A CA 1
ATOM 691 C C . ILE A 1 88 ? -14.561 3.246 14.988 1.00 88.12 88 ILE A C 1
ATOM 693 O O . ILE A 1 88 ? -15.254 3.443 15.986 1.00 88.12 88 ILE A O 1
ATOM 697 N N . MET A 1 89 ? -14.370 4.205 14.078 1.00 86.31 89 MET A N 1
ATOM 698 C CA . MET A 1 89 ? -14.953 5.544 14.191 1.00 86.31 89 MET A CA 1
ATOM 699 C C . MET A 1 89 ? -16.481 5.502 14.271 1.00 86.31 89 MET A C 1
ATOM 701 O O . MET A 1 89 ? -17.071 6.239 15.061 1.00 86.31 89 MET A O 1
ATOM 705 N N . GLN A 1 90 ? -17.135 4.618 13.515 1.00 85.75 90 GLN A N 1
ATOM 706 C CA . GLN A 1 90 ? -18.589 4.445 13.570 1.00 85.75 90 GLN A CA 1
ATOM 707 C C . GLN A 1 90 ? -19.096 3.933 14.923 1.00 85.75 90 GLN A C 1
ATOM 709 O O . GLN A 1 90 ? -20.258 4.187 15.249 1.00 85.75 90 GLN A O 1
ATOM 714 N N . MET A 1 91 ? -18.253 3.231 15.685 1.00 86.00 91 MET A N 1
ATOM 715 C CA . MET A 1 91 ? -18.559 2.764 17.041 1.00 86.00 91 MET A CA 1
ATOM 716 C C . MET A 1 91 ? -18.295 3.836 18.103 1.00 86.00 91 MET A C 1
ATOM 718 O O . MET A 1 91 ? -18.994 3.883 19.114 1.00 86.00 91 MET A O 1
ATOM 722 N N . LEU A 1 92 ? -17.317 4.715 17.865 1.00 84.69 92 LEU A N 1
ATOM 723 C CA . LEU A 1 92 ? -16.949 5.803 18.776 1.00 84.69 92 LEU A CA 1
ATOM 724 C C . LEU A 1 92 ? -17.824 7.053 18.623 1.00 84.69 92 LEU A C 1
ATOM 726 O O . LEU A 1 92 ? -17.972 7.811 19.579 1.00 84.69 92 LEU A O 1
ATOM 730 N N . THR A 1 93 ? -18.373 7.297 17.432 1.00 81.81 93 THR A N 1
ATOM 731 C CA . THR A 1 93 ? -19.112 8.534 17.148 1.00 81.81 93 THR A CA 1
ATOM 732 C C . THR A 1 93 ? -20.466 8.526 17.867 1.00 81.81 93 THR A C 1
ATOM 734 O O . THR A 1 93 ? -21.286 7.645 17.585 1.00 81.81 93 THR A O 1
ATOM 737 N N . PRO A 1 94 ? -20.737 9.493 18.764 1.00 74.88 94 PRO A N 1
ATOM 738 C CA . PRO A 1 94 ? -22.031 9.592 19.423 1.00 74.88 94 PRO A CA 1
ATOM 739 C C . PRO A 1 94 ? -23.114 10.018 18.423 1.00 74.88 94 PRO A C 1
ATOM 741 O O . PRO A 1 94 ? -22.860 10.786 17.491 1.00 74.88 94 PRO A O 1
ATOM 744 N N . ILE A 1 95 ? -24.334 9.512 18.607 1.00 77.69 95 ILE A N 1
ATOM 745 C CA . ILE A 1 95 ? -25.456 9.773 17.697 1.00 77.69 95 ILE A CA 1
ATOM 746 C C . ILE A 1 95 ? -26.360 10.834 18.314 1.00 77.69 95 ILE A C 1
ATOM 748 O O . ILE A 1 95 ? -26.807 10.700 19.451 1.00 77.69 95 ILE A O 1
ATOM 752 N N . LEU A 1 96 ? -26.668 11.873 17.544 1.00 75.12 96 LEU A N 1
ATOM 753 C CA . LEU A 1 96 ? -27.698 12.841 17.904 1.00 75.12 96 LEU A CA 1
ATOM 754 C C . LEU A 1 96 ? -29.048 12.317 17.423 1.00 75.12 96 LEU A C 1
ATOM 756 O O . LEU A 1 96 ? -29.254 12.136 16.221 1.00 75.12 96 LEU A O 1
ATOM 760 N N . VAL A 1 97 ? -29.970 12.087 18.353 1.00 77.94 97 VAL A N 1
ATOM 761 C CA . VAL A 1 97 ? -31.337 11.673 18.035 1.00 77.94 97 VAL A CA 1
ATOM 762 C C . VAL A 1 97 ? -32.292 12.773 18.467 1.00 77.94 97 VAL A C 1
ATOM 764 O O . VAL A 1 97 ? -32.192 13.322 19.565 1.00 77.94 97 VAL A O 1
ATOM 767 N N . LYS A 1 98 ? -33.213 13.131 17.569 1.00 71.44 98 LYS A N 1
ATOM 768 C CA . LYS A 1 98 ? -34.300 14.049 17.893 1.00 71.44 98 LYS A CA 1
ATOM 769 C C . LYS A 1 98 ? -35.350 13.281 18.684 1.00 71.44 98 LYS A C 1
ATOM 771 O O . LYS A 1 98 ? -35.867 12.283 18.179 1.00 71.44 98 LYS A O 1
ATOM 776 N N . ASP A 1 99 ? -35.663 13.749 19.887 1.00 68.81 99 ASP A N 1
ATOM 777 C CA . ASP A 1 99 ? -36.727 13.141 20.670 1.00 68.81 99 ASP A CA 1
ATOM 778 C C . ASP A 1 99 ? -38.071 13.319 19.941 1.00 68.81 99 ASP A C 1
ATOM 780 O O . ASP A 1 99 ? -38.438 14.398 19.468 1.00 68.81 99 ASP A O 1
ATOM 784 N N . SER A 1 100 ? -38.788 12.210 19.788 1.00 64.44 100 SER A N 1
ATOM 785 C CA . SER A 1 100 ? -40.096 12.176 19.133 1.00 64.44 100 SER A CA 1
ATOM 786 C C . SER A 1 100 ? -41.206 12.760 20.011 1.00 64.44 100 SER A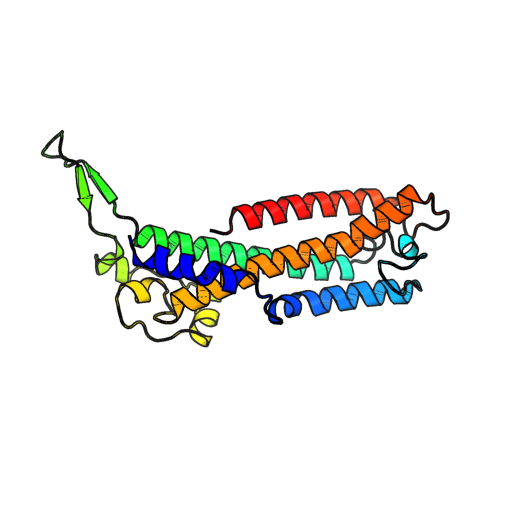 C 1
ATOM 788 O O . SER A 1 100 ? -42.255 13.135 19.485 1.00 64.44 100 SER A O 1
ATOM 790 N N . GLN A 1 101 ? -40.980 12.869 21.326 1.00 62.88 101 GLN A N 1
ATOM 791 C CA . GLN A 1 101 ? -41.966 13.368 22.289 1.00 62.88 101 GLN A CA 1
ATOM 792 C C . GLN A 1 101 ? -41.818 14.862 22.593 1.00 62.88 101 GLN A C 1
ATOM 794 O O . GLN A 1 101 ? -42.818 15.536 22.841 1.00 62.88 101 GLN A O 1
ATOM 799 N N . SER A 1 102 ? -40.607 15.409 22.508 1.00 56.94 102 SER A N 1
ATOM 800 C CA . SER A 1 102 ? -40.335 16.833 22.684 1.00 56.94 102 SER A CA 1
ATOM 801 C C . SER A 1 102 ? -39.710 17.403 21.408 1.00 56.94 102 SER A C 1
ATOM 803 O O . SER A 1 102 ? -38.557 17.171 21.065 1.00 56.94 102 SER A O 1
ATOM 805 N N . SER A 1 103 ? -40.484 18.184 20.650 1.00 56.38 103 SER A N 1
ATOM 806 C CA . SER A 1 103 ? -40.106 18.650 19.304 1.00 56.38 103 SER A CA 1
ATOM 807 C C . SER A 1 103 ? -38.845 19.531 19.227 1.00 56.38 103 SER A C 1
ATOM 809 O O . SER A 1 103 ? -38.450 19.904 18.116 1.00 56.38 103 SER A O 1
ATOM 811 N N . CYS A 1 104 ? -38.228 19.861 20.367 1.00 57.72 104 CYS A N 1
ATOM 812 C CA . CYS A 1 104 ? -37.136 20.822 20.502 1.00 57.72 104 CYS A CA 1
ATOM 813 C C . CYS A 1 104 ? -35.899 20.303 21.258 1.00 57.72 104 CYS A C 1
ATOM 815 O O . CYS A 1 104 ? -34.913 21.036 21.297 1.00 57.72 104 CYS A O 1
ATOM 817 N N . GLU A 1 105 ? -35.901 19.089 21.822 1.00 61.22 105 GLU A N 1
ATOM 818 C CA . GLU A 1 105 ? -34.722 18.557 22.522 1.00 61.22 105 GLU A CA 1
ATOM 819 C C . GLU A 1 105 ? -33.987 17.524 21.660 1.00 61.22 105 GLU A C 1
ATOM 821 O O . GLU A 1 105 ? -34.562 16.593 21.090 1.00 61.22 105 GLU A O 1
ATOM 826 N N . VAL A 1 106 ? -32.681 17.741 21.510 1.00 68.81 106 VAL A N 1
ATOM 827 C CA . VAL A 1 106 ? -31.769 16.819 20.834 1.00 68.81 106 VAL A CA 1
ATOM 828 C C . VAL A 1 106 ? -31.040 16.053 21.926 1.00 68.81 106 VAL A C 1
ATOM 830 O O . VAL A 1 106 ? -30.320 16.655 22.722 1.00 68.81 106 VAL A O 1
ATOM 833 N N . GLN A 1 107 ? -31.224 14.736 21.970 1.00 75.62 107 GLN A N 1
ATOM 834 C CA . GLN A 1 107 ? -30.528 13.882 22.921 1.00 75.62 107 GLN A CA 1
ATOM 835 C C . GLN A 1 107 ? -29.250 13.343 22.275 1.00 75.62 107 GLN A C 1
ATOM 837 O O . GLN A 1 107 ? -29.274 12.792 21.171 1.00 75.62 107 GLN A O 1
ATOM 842 N N . LEU A 1 108 ? -28.124 13.507 22.969 1.00 76.19 108 LEU A N 1
ATOM 843 C CA . LEU A 1 108 ? -26.874 12.845 22.615 1.00 76.19 108 LEU A CA 1
ATOM 844 C C . LEU A 1 108 ? -26.920 11.423 23.180 1.00 76.19 108 LEU A C 1
ATOM 846 O O . LEU A 1 108 ? -26.945 11.245 24.398 1.00 76.19 108 LEU A O 1
ATOM 850 N N . LEU A 1 109 ? -26.966 10.425 22.302 1.00 78.44 109 LEU A N 1
ATOM 851 C CA . LEU A 1 109 ? -26.822 9.033 22.707 1.00 78.44 109 LEU A CA 1
ATOM 852 C C . LEU A 1 109 ? -25.351 8.720 23.006 1.00 78.44 109 LEU A C 1
ATOM 854 O O . LEU A 1 109 ? -24.462 9.302 22.368 1.00 78.44 109 LEU A O 1
ATOM 858 N N . PRO A 1 110 ? -25.089 7.796 23.947 1.00 80.25 110 PRO A N 1
ATOM 859 C CA . PRO A 1 110 ? -23.742 7.308 24.185 1.00 80.25 110 PRO A CA 1
ATOM 860 C C . PRO A 1 110 ? -23.140 6.688 22.911 1.00 80.25 110 PRO A C 1
ATOM 862 O O . PRO A 1 110 ? -23.870 6.313 21.983 1.00 80.25 110 PRO A O 1
ATOM 865 N N . PRO A 1 111 ? -21.805 6.580 22.837 1.00 82.69 111 PRO A N 1
ATOM 866 C CA . PRO A 1 111 ? -21.133 5.827 21.786 1.00 82.69 111 PRO A CA 1
ATOM 867 C C . PRO A 1 111 ? -21.701 4.409 21.649 1.00 82.69 111 PRO A C 1
ATOM 869 O O . PRO A 1 111 ? -22.011 3.753 22.641 1.00 82.69 111 PRO A O 1
ATOM 872 N N . LYS A 1 112 ? -21.783 3.894 20.418 1.00 83.31 112 LYS A N 1
ATOM 873 C CA . LYS A 1 112 ? -22.383 2.574 20.144 1.00 83.31 112 LYS A CA 1
ATOM 874 C C . LYS A 1 112 ? -21.647 1.415 20.811 1.00 83.31 112 LYS A C 1
ATOM 876 O O . LYS A 1 112 ? -22.230 0.352 20.968 1.00 83.31 112 LYS A O 1
ATOM 881 N N . TYR A 1 113 ? -20.374 1.595 21.160 1.00 83.38 113 TYR A N 1
ATOM 882 C CA . TYR A 1 113 ? -19.611 0.560 21.856 1.00 83.38 113 TYR A CA 1
ATOM 883 C C . TYR A 1 113 ? -20.072 0.332 23.302 1.00 83.38 113 TYR A C 1
ATOM 885 O O . TYR A 1 113 ? -19.717 -0.692 23.872 1.00 83.38 113 TYR A O 1
ATOM 893 N N . GLU A 1 114 ? -20.831 1.262 23.895 1.00 84.25 114 GLU A N 1
ATOM 894 C CA . GLU A 1 114 ? -21.404 1.094 25.240 1.00 84.25 114 GLU A CA 1
ATOM 895 C C . GLU A 1 114 ? -22.641 0.179 25.242 1.00 84.25 114 GLU A C 1
ATOM 897 O O . GLU A 1 114 ? -23.088 -0.253 26.300 1.00 84.25 114 GLU A O 1
ATOM 902 N N . ASP A 1 115 ? -23.191 -0.133 24.065 1.00 85.12 115 ASP A N 1
ATOM 903 C CA . ASP A 1 115 ? -24.248 -1.125 23.896 1.00 85.12 115 ASP A CA 1
ATOM 904 C C . ASP A 1 115 ? -23.627 -2.526 23.742 1.00 85.12 115 ASP A C 1
ATOM 906 O O . ASP A 1 115 ? -22.954 -2.822 22.749 1.00 85.12 115 ASP A O 1
ATOM 910 N N . ASP A 1 116 ? -23.865 -3.395 24.731 1.00 84.62 116 ASP A N 1
ATOM 911 C CA . ASP A 1 116 ? -23.333 -4.763 24.788 1.00 84.62 116 ASP A CA 1
ATOM 912 C C . ASP A 1 116 ? -23.729 -5.619 23.573 1.00 84.62 116 ASP A C 1
ATOM 914 O O . ASP A 1 116 ? -22.937 -6.456 23.123 1.00 84.62 116 ASP A O 1
ATOM 918 N N . ASP A 1 117 ? -24.935 -5.438 23.028 1.00 85.94 117 ASP A N 1
ATOM 919 C CA . ASP A 1 117 ? -25.416 -6.225 21.891 1.00 85.94 117 ASP A CA 1
ATOM 920 C C . ASP A 1 117 ? -24.739 -5.770 20.594 1.00 85.94 117 ASP A C 1
ATOM 922 O O . ASP A 1 117 ? -24.359 -6.600 19.760 1.00 85.94 117 ASP A O 1
ATOM 926 N N . LEU A 1 118 ? -24.521 -4.463 20.429 1.00 84.56 118 LEU A N 1
ATOM 927 C CA . LEU A 1 118 ? -23.762 -3.929 19.295 1.00 84.56 118 LEU A CA 1
ATOM 928 C C . LEU A 1 118 ? -22.282 -4.300 19.387 1.00 84.56 118 LEU A C 1
ATOM 930 O O . LEU A 1 118 ? -21.698 -4.711 18.384 1.00 84.56 118 LEU A O 1
ATOM 934 N N . LEU A 1 119 ? -21.684 -4.212 20.577 1.00 84.38 119 LEU A N 1
ATOM 935 C CA . LEU A 1 119 ? -20.282 -4.554 20.798 1.00 84.38 119 LEU A CA 1
ATOM 936 C C . LEU A 1 119 ? -20.008 -6.041 20.537 1.00 84.38 119 LEU A C 1
ATOM 938 O O . LEU A 1 119 ? -19.002 -6.376 19.917 1.00 84.38 119 LEU A O 1
ATOM 942 N N . ARG A 1 120 ? -20.908 -6.943 20.951 1.00 83.06 120 ARG A N 1
ATOM 943 C CA . ARG A 1 120 ? -20.769 -8.393 20.710 1.00 83.06 120 ARG A CA 1
ATOM 944 C C . ARG A 1 120 ? -20.853 -8.780 19.237 1.00 83.06 120 ARG A C 1
ATOM 946 O O . ARG A 1 120 ? -20.232 -9.761 18.840 1.00 83.06 120 ARG A O 1
ATOM 953 N N . ASN A 1 121 ? -21.627 -8.040 18.448 1.00 84.31 121 ASN A N 1
ATOM 954 C CA . ASN A 1 121 ? -21.801 -8.294 17.017 1.00 84.31 121 ASN A CA 1
ATOM 955 C C . ASN A 1 121 ? -20.792 -7.531 16.143 1.00 84.31 121 ASN A C 1
ATOM 957 O O . ASN A 1 121 ? -20.777 -7.707 14.923 1.00 84.31 121 ASN A O 1
ATOM 961 N N . PHE A 1 122 ? -19.963 -6.677 16.741 1.00 86.00 122 PHE A N 1
ATOM 962 C CA . PHE A 1 122 ? -18.964 -5.901 16.027 1.00 86.00 122 PHE A CA 1
ATOM 963 C C . PHE A 1 122 ? -17.711 -6.740 15.751 1.00 86.00 122 PHE A C 1
ATOM 965 O O . PHE A 1 122 ? -16.991 -7.130 16.667 1.00 86.00 122 PHE A O 1
ATOM 972 N N . ASP A 1 123 ? -17.424 -6.978 14.470 1.00 82.62 123 ASP A N 1
ATOM 973 C CA . ASP A 1 123 ? -16.173 -7.587 14.017 1.00 82.62 123 ASP A CA 1
ATOM 974 C C . ASP A 1 123 ? -15.430 -6.621 13.092 1.00 82.62 123 ASP A C 1
ATOM 976 O O . ASP A 1 123 ? -15.823 -6.377 11.949 1.00 82.62 123 ASP A O 1
ATOM 980 N N . SER A 1 124 ? -14.338 -6.061 13.605 1.00 82.94 124 SER A N 1
ATOM 981 C CA . SER A 1 124 ? -13.438 -5.204 12.843 1.00 82.94 124 SER A CA 1
ATOM 982 C C . SER A 1 124 ? -12.281 -5.987 12.212 1.00 82.94 124 SER A C 1
ATOM 984 O O . SER A 1 124 ? -11.425 -5.384 11.577 1.00 82.94 124 SER A O 1
ATOM 986 N N . SER A 1 125 ? -12.197 -7.310 12.365 1.00 81.94 125 SER A N 1
ATOM 987 C CA . SER A 1 125 ? -11.039 -8.126 11.959 1.00 81.94 125 SER A CA 1
ATOM 988 C C . SER A 1 125 ? -11.418 -9.352 11.101 1.00 81.94 125 SER A C 1
ATOM 990 O O . SER A 1 125 ? -11.028 -10.479 11.435 1.00 81.94 125 SER A O 1
ATOM 992 N N . PRO A 1 126 ? -12.137 -9.195 9.973 1.00 78.12 126 PRO A N 1
ATOM 993 C CA . PRO A 1 126 ? -12.620 -10.329 9.198 1.00 78.12 126 PRO A CA 1
ATOM 994 C C . PRO A 1 126 ? -11.500 -11.041 8.419 1.00 78.12 126 PRO A C 1
ATOM 996 O O . PRO A 1 126 ? -10.565 -10.434 7.888 1.00 78.12 126 PRO A O 1
ATOM 999 N N . GLY A 1 127 ? -11.634 -12.365 8.297 1.00 84.88 127 GLY A N 1
ATOM 1000 C CA . GLY A 1 127 ? -10.851 -13.199 7.379 1.00 84.88 127 GLY A CA 1
ATOM 1001 C C . GLY A 1 127 ? -9.338 -13.213 7.638 1.00 84.88 127 GLY A C 1
ATOM 1002 O O . GLY A 1 127 ? -8.880 -13.398 8.767 1.00 84.88 127 GLY A O 1
ATOM 1003 N N . ILE A 1 128 ? -8.560 -13.051 6.561 1.00 82.62 128 ILE A N 1
ATOM 1004 C CA . ILE A 1 128 ? -7.084 -13.044 6.567 1.00 82.62 128 ILE A CA 1
ATOM 1005 C C . ILE A 1 128 ? -6.529 -11.955 7.493 1.00 82.62 128 ILE A C 1
ATOM 1007 O O . ILE A 1 128 ? -5.559 -12.201 8.205 1.00 82.62 128 ILE A O 1
ATOM 1011 N N . PHE A 1 129 ? -7.154 -10.779 7.539 1.00 82.81 129 PHE A N 1
ATOM 1012 C CA . PHE A 1 129 ? -6.676 -9.684 8.381 1.00 82.81 129 PHE A CA 1
ATOM 1013 C C . PHE A 1 129 ? -6.815 -10.002 9.867 1.00 82.81 129 PHE A C 1
ATOM 1015 O O . PHE A 1 129 ? -5.905 -9.715 10.636 1.00 82.81 129 PHE A O 1
ATOM 1022 N N . GLY A 1 130 ? -7.870 -10.716 10.267 1.00 85.62 130 GLY A N 1
ATOM 1023 C CA . GLY A 1 130 ? -7.978 -11.227 11.631 1.00 85.62 130 GLY A CA 1
ATOM 1024 C C . GLY A 1 130 ? -6.890 -12.238 11.987 1.00 85.62 130 GLY A C 1
ATOM 1025 O O . GLY A 1 130 ? -6.449 -12.285 13.135 1.00 85.62 130 GLY A O 1
ATOM 1026 N N . TRP A 1 131 ? -6.430 -13.043 11.027 1.00 87.38 131 TRP A N 1
ATOM 1027 C CA . TRP A 1 131 ? -5.263 -13.896 11.250 1.00 87.38 131 TRP A CA 1
ATOM 1028 C C . TRP A 1 131 ? -3.992 -13.057 11.433 1.00 87.38 131 TRP A C 1
ATOM 1030 O O . TRP A 1 131 ? -3.288 -13.268 12.417 1.00 87.38 131 TRP A O 1
ATOM 1040 N N . ILE A 1 132 ? -3.741 -12.067 10.570 1.00 85.12 132 ILE A N 1
ATOM 1041 C CA . ILE A 1 132 ? -2.578 -11.168 10.679 1.00 85.12 132 ILE A CA 1
ATOM 1042 C C . ILE A 1 132 ? -2.573 -10.451 12.032 1.00 85.12 132 ILE A C 1
ATOM 1044 O O . ILE A 1 132 ? -1.580 -10.502 12.749 1.00 85.12 132 ILE A O 1
ATOM 1048 N N . GLU A 1 133 ? -3.693 -9.842 12.417 1.00 87.00 133 GLU A N 1
ATOM 1049 C CA . GLU A 1 133 ? -3.830 -9.148 13.697 1.00 87.00 133 GLU A CA 1
ATOM 1050 C C . GLU A 1 133 ? -3.558 -10.074 14.882 1.00 87.00 133 GLU A C 1
ATOM 1052 O O . GLU A 1 133 ? -2.880 -9.672 15.818 1.00 87.00 133 GLU A O 1
ATOM 1057 N N . SER A 1 134 ? -4.007 -11.333 14.829 1.00 86.62 134 SER A N 1
ATOM 1058 C CA . SER A 1 134 ? -3.763 -12.291 15.915 1.00 86.62 134 SER A CA 1
ATOM 1059 C C . SER A 1 134 ? -2.285 -12.620 16.140 1.00 86.62 134 SER A C 1
ATOM 1061 O O . SER A 1 134 ? -1.935 -13.079 17.221 1.00 86.62 134 SER A O 1
ATOM 1063 N N . GLN A 1 135 ? -1.419 -12.404 15.144 1.00 89.50 135 GLN A N 1
ATOM 1064 C CA . GLN A 1 135 ? 0.023 -12.636 15.289 1.00 89.50 135 GLN A CA 1
ATOM 1065 C C . GLN A 1 135 ? 0.721 -11.520 16.073 1.00 89.50 135 GLN A C 1
ATOM 1067 O O . GLN A 1 135 ? 1.802 -11.743 16.613 1.00 89.50 135 GLN A O 1
ATOM 1072 N N . PHE A 1 136 ? 0.118 -10.331 16.125 1.00 86.94 136 PHE A N 1
ATOM 1073 C CA . PHE A 1 136 ? 0.707 -9.140 16.742 1.00 86.94 136 PHE A CA 1
ATOM 1074 C C . PHE A 1 136 ? -0.154 -8.550 17.865 1.00 86.94 136 PHE A C 1
ATOM 1076 O O . PHE A 1 136 ? 0.261 -7.590 18.505 1.00 86.94 136 PHE A O 1
ATOM 1083 N N . GLY A 1 137 ? -1.356 -9.087 18.068 1.00 85.81 137 GLY A N 1
ATOM 1084 C CA . GLY A 1 137 ? -2.346 -8.572 18.997 1.00 85.81 137 GLY A CA 1
ATOM 1085 C C . GLY A 1 137 ? -2.101 -8.972 20.443 1.00 85.81 137 GLY A C 1
ATOM 1086 O O . GLY A 1 137 ? -1.456 -9.976 20.745 1.00 85.81 137 GLY A O 1
ATOM 1087 N N . GLU A 1 138 ? -2.698 -8.193 21.336 1.00 89.56 138 GLU A N 1
ATOM 1088 C CA . GLU A 1 138 ? -2.712 -8.443 22.773 1.00 89.56 138 GLU A CA 1
ATOM 1089 C C . GLU A 1 138 ? -4.160 -8.509 23.280 1.00 89.56 138 GLU A C 1
ATOM 1091 O O . GLU A 1 138 ? -5.037 -7.862 22.703 1.00 89.56 138 GLU A O 1
ATOM 1096 N N . PRO A 1 139 ? -4.455 -9.268 24.351 1.00 87.75 139 PRO A N 1
ATOM 1097 C CA . PRO A 1 139 ? -5.803 -9.332 24.910 1.00 87.75 139 PRO A CA 1
ATOM 1098 C C . PRO A 1 139 ? -6.316 -7.940 25.299 1.00 87.75 139 PRO A C 1
ATOM 1100 O O . PRO A 1 139 ? -5.619 -7.192 25.977 1.00 87.75 139 PRO A O 1
ATOM 1103 N N . ALA A 1 140 ? -7.543 -7.601 24.899 1.00 88.06 140 ALA A N 1
ATOM 1104 C CA . ALA A 1 140 ? -8.161 -6.331 25.273 1.00 88.06 140 ALA A CA 1
ATOM 1105 C C . ALA A 1 140 ? -8.386 -6.248 26.794 1.00 88.06 140 ALA A C 1
ATOM 1107 O O . ALA A 1 140 ? -8.969 -7.154 27.398 1.00 88.06 140 ALA A O 1
ATOM 1108 N N . THR A 1 141 ? -7.961 -5.142 27.397 1.00 87.75 141 THR A N 1
ATOM 1109 C CA . THR A 1 141 ? -8.097 -4.842 28.830 1.00 87.75 141 THR A CA 1
ATOM 1110 C C . THR A 1 141 ? -9.325 -3.986 29.141 1.00 87.75 141 THR A C 1
ATOM 1112 O O . THR A 1 141 ? -9.807 -3.992 30.273 1.00 87.75 141 THR A O 1
ATOM 1115 N N . ASN A 1 142 ? -9.862 -3.283 28.141 1.00 86.88 142 ASN A N 1
ATOM 1116 C CA . ASN A 1 142 ? -11.051 -2.438 28.247 1.00 86.88 142 ASN A CA 1
ATOM 1117 C C . ASN A 1 142 ? -11.946 -2.553 26.996 1.00 86.88 142 ASN A C 1
ATOM 1119 O O . ASN A 1 142 ? -11.544 -3.111 25.974 1.00 86.88 142 ASN A O 1
ATOM 1123 N N . ASP A 1 143 ? -13.172 -2.024 27.069 1.00 84.75 143 ASP A N 1
ATOM 1124 C CA . ASP A 1 143 ? -14.143 -2.122 25.968 1.00 84.75 143 ASP A CA 1
ATOM 1125 C C . ASP A 1 143 ? -13.751 -1.303 24.730 1.00 84.75 143 ASP A C 1
ATOM 1127 O O . ASP A 1 143 ? -14.118 -1.658 23.613 1.00 84.75 143 ASP A O 1
ATOM 1131 N N . GLN A 1 144 ? -12.935 -0.258 24.893 1.00 84.75 144 GLN A N 1
ATOM 1132 C CA . GLN A 1 144 ? -12.410 0.513 23.762 1.00 84.75 144 GLN A CA 1
ATOM 1133 C C . GLN A 1 144 ? -11.372 -0.292 22.971 1.00 84.75 144 GLN A C 1
ATOM 1135 O O . GLN A 1 144 ? -11.360 -0.264 21.744 1.00 84.75 144 GLN A O 1
ATOM 1140 N N . GLU A 1 145 ? -10.536 -1.070 23.654 1.00 87.00 145 GLU A N 1
ATOM 1141 C CA . GLU A 1 145 ? -9.557 -1.968 23.043 1.00 87.00 145 GLU A CA 1
ATOM 1142 C C . GLU A 1 145 ? -10.230 -3.129 22.309 1.00 87.00 145 GLU A C 1
ATOM 1144 O O . GLU A 1 145 ? -9.725 -3.584 21.282 1.00 87.00 145 GLU A O 1
ATOM 1149 N N . ARG A 1 146 ? -11.419 -3.561 22.754 1.00 86.06 146 ARG A N 1
ATOM 1150 C CA . ARG A 1 146 ? -12.218 -4.570 22.036 1.00 86.06 146 ARG A CA 1
ATOM 1151 C C . ARG A 1 146 ? -12.613 -4.115 20.632 1.00 86.06 146 ARG A C 1
ATOM 1153 O O . ARG A 1 146 ? -12.753 -4.955 19.747 1.00 86.06 146 ARG A O 1
ATOM 1160 N N . LEU A 1 147 ? -12.710 -2.806 20.385 1.00 88.12 147 LEU A N 1
ATOM 1161 C CA . LEU A 1 147 ? -13.001 -2.268 19.051 1.00 88.12 147 LEU A CA 1
ATOM 1162 C C . LEU A 1 147 ? -11.891 -2.564 18.036 1.00 88.12 147 LEU A C 1
ATOM 1164 O O . LEU A 1 147 ? -12.143 -2.652 16.833 1.00 88.12 147 LEU A O 1
ATOM 1168 N N . PHE A 1 148 ? -10.659 -2.780 18.492 1.00 88.44 148 PHE A N 1
ATOM 1169 C CA . PHE A 1 148 ? -9.564 -3.167 17.608 1.00 88.44 148 PHE A CA 1
ATOM 1170 C C . PHE A 1 148 ? -9.601 -4.653 17.225 1.00 88.44 148 PHE A C 1
ATOM 1172 O O . PHE A 1 148 ? -8.774 -5.097 16.426 1.00 88.44 148 PHE A O 1
ATOM 1179 N N . GLY A 1 149 ? -10.589 -5.404 17.720 1.00 87.12 149 GLY A N 1
ATOM 1180 C CA . GLY A 1 149 ? -10.801 -6.806 17.398 1.00 87.12 149 GLY A CA 1
ATOM 1181 C C . GLY A 1 149 ? -9.668 -7.664 17.944 1.00 87.12 149 GLY A C 1
ATOM 1182 O O . GLY A 1 149 ? -9.349 -7.607 19.131 1.00 87.12 149 GLY A O 1
ATOM 1183 N N . LYS A 1 150 ? -9.032 -8.456 17.078 1.00 86.81 150 LYS A N 1
ATOM 1184 C CA . LYS A 1 150 ? -7.962 -9.384 17.486 1.00 86.81 150 LYS A CA 1
ATOM 1185 C C . LYS A 1 150 ? -6.652 -8.694 17.862 1.00 86.81 150 LYS A C 1
ATOM 1187 O O . LYS A 1 150 ? -5.832 -9.313 18.532 1.00 86.81 150 LYS A O 1
ATOM 1192 N N . ALA A 1 151 ? -6.467 -7.436 17.467 1.00 87.69 151 ALA A N 1
ATOM 1193 C CA . ALA A 1 151 ? -5.333 -6.630 17.905 1.00 87.69 151 ALA A CA 1
ATOM 1194 C C . ALA A 1 151 ? -5.436 -6.207 19.388 1.00 87.69 151 ALA A C 1
ATOM 1196 O O . ALA A 1 151 ? -4.404 -6.011 20.032 1.00 87.69 151 ALA A O 1
ATOM 1197 N N . GLY A 1 152 ? -6.664 -6.086 19.915 1.00 88.38 152 GLY A N 1
ATOM 1198 C CA . GLY A 1 152 ? -6.969 -5.732 21.305 1.00 88.38 152 GLY A CA 1
ATOM 1199 C C . GLY A 1 152 ? -6.160 -4.544 21.834 1.00 88.38 152 GLY A C 1
ATOM 1200 O O . GLY A 1 152 ? -6.213 -3.459 21.252 1.00 88.38 152 GLY A O 1
ATOM 1201 N N . ALA A 1 153 ? -5.407 -4.746 22.922 1.00 87.81 153 ALA A N 1
ATOM 1202 C CA . ALA A 1 153 ? -4.661 -3.678 23.602 1.00 87.81 153 ALA A CA 1
ATOM 1203 C C . ALA A 1 153 ? -3.548 -3.055 22.740 1.00 87.81 153 ALA A C 1
ATOM 1205 O O . ALA A 1 153 ? -3.314 -1.849 22.791 1.00 87.81 153 ALA A O 1
ATOM 1206 N N . ALA A 1 154 ? -2.922 -3.850 21.868 1.00 88.31 154 ALA A N 1
ATOM 1207 C CA . ALA A 1 154 ? -1.903 -3.376 20.932 1.00 88.31 154 ALA A CA 1
ATOM 1208 C C . ALA A 1 154 ? -2.492 -2.606 19.733 1.00 88.31 154 ALA A C 1
ATOM 1210 O O . ALA A 1 154 ? -1.750 -2.019 18.942 1.00 88.31 154 ALA A O 1
ATOM 1211 N N . GLY A 1 155 ? -3.822 -2.594 19.583 1.00 86.69 155 GLY A N 1
ATOM 1212 C CA . GLY A 1 155 ? -4.544 -2.013 18.454 1.00 86.69 155 GLY A CA 1
ATOM 1213 C C . GLY A 1 155 ? -4.066 -0.618 18.052 1.00 86.69 155 GLY A C 1
ATOM 1214 O O . GLY A 1 155 ? -3.562 -0.472 16.936 1.00 86.69 155 GLY A O 1
ATOM 1215 N N . PRO A 1 156 ? -4.162 0.402 18.924 1.00 85.75 156 PRO A N 1
ATOM 1216 C CA . PRO A 1 156 ? -3.789 1.770 18.570 1.00 85.75 156 PRO A CA 1
ATOM 1217 C C . PRO A 1 156 ? -2.374 1.879 17.988 1.00 85.75 156 PRO A C 1
ATOM 1219 O O . PRO A 1 156 ? -2.172 2.510 16.951 1.00 85.75 156 PRO A O 1
ATOM 1222 N N . GLU A 1 157 ? -1.397 1.222 18.614 1.00 86.12 157 GLU A N 1
ATOM 1223 C CA . GLU A 1 157 ? -0.006 1.262 18.165 1.00 86.12 157 GLU A CA 1
ATOM 1224 C C . GLU A 1 157 ? 0.196 0.512 16.841 1.00 86.12 157 GLU A C 1
ATOM 1226 O O . GLU A 1 157 ? 0.876 1.016 15.941 1.00 86.12 157 GLU A O 1
ATOM 1231 N N . LEU A 1 158 ? -0.423 -0.662 16.692 1.00 86.06 158 LEU A N 1
ATOM 1232 C CA . LEU A 1 158 ? -0.360 -1.459 15.468 1.00 86.06 158 LEU A CA 1
ATOM 1233 C C . LEU A 1 158 ? -0.937 -0.708 14.270 1.00 86.06 158 LEU A C 1
ATOM 1235 O O . LEU A 1 158 ? -0.318 -0.706 13.206 1.00 86.06 158 LEU A O 1
ATOM 1239 N N . TYR A 1 159 ? -2.077 -0.031 14.427 1.00 86.75 159 TYR A N 1
ATOM 1240 C CA . TYR A 1 159 ? -2.686 0.714 13.324 1.00 86.75 159 TYR A CA 1
ATOM 1241 C C . TYR A 1 159 ? -1.907 1.973 12.967 1.00 86.75 159 TYR A C 1
ATOM 1243 O O . TYR A 1 159 ? -1.745 2.245 11.782 1.00 86.75 159 TYR A O 1
ATOM 1251 N N . ILE A 1 160 ? -1.328 2.687 13.938 1.00 84.62 160 ILE A N 1
ATOM 1252 C CA . ILE A 1 160 ? -0.416 3.805 13.640 1.00 84.62 160 ILE A CA 1
ATOM 1253 C C . ILE A 1 160 ? 0.782 3.308 12.820 1.00 84.62 160 ILE A C 1
ATOM 1255 O O . ILE A 1 160 ? 1.110 3.884 11.779 1.00 84.62 160 ILE A O 1
ATOM 1259 N N . LYS A 1 161 ? 1.407 2.200 13.237 1.00 84.94 161 LYS A N 1
ATOM 1260 C CA . LYS A 1 161 ? 2.514 1.575 12.497 1.00 84.94 161 LYS A CA 1
ATOM 1261 C C . LYS A 1 161 ? 2.077 1.088 11.111 1.00 84.94 161 LYS A C 1
ATOM 1263 O O . LYS A 1 161 ? 2.837 1.240 10.157 1.00 84.94 161 LYS A O 1
ATOM 1268 N N . SER A 1 162 ? 0.861 0.561 10.982 1.00 86.44 162 SER A N 1
ATOM 1269 C CA . SER A 1 162 ? 0.283 0.095 9.716 1.00 86.44 162 SER A CA 1
ATOM 1270 C C . SER A 1 162 ? 0.016 1.239 8.731 1.00 86.44 162 SER A C 1
ATOM 1272 O O . SER A 1 162 ? 0.380 1.133 7.560 1.00 86.44 162 SER A O 1
ATOM 1274 N N . ILE A 1 163 ? -0.561 2.356 9.192 1.00 85.69 163 ILE A N 1
ATOM 1275 C CA . ILE A 1 163 ? -0.781 3.566 8.380 1.00 85.69 163 ILE A CA 1
ATOM 1276 C C . ILE A 1 163 ? 0.562 4.143 7.937 1.00 85.69 163 ILE A C 1
ATOM 1278 O O . ILE A 1 163 ? 0.756 4.449 6.764 1.00 85.69 163 ILE A O 1
ATOM 1282 N N . LYS A 1 164 ? 1.525 4.234 8.859 1.00 84.06 164 LYS A N 1
ATOM 1283 C CA . LYS A 1 164 ? 2.882 4.690 8.554 1.00 84.06 164 LYS A CA 1
ATOM 1284 C C . LYS A 1 164 ? 3.543 3.808 7.492 1.00 84.06 164 LYS A C 1
ATOM 1286 O O . LYS A 1 164 ? 4.102 4.330 6.530 1.00 84.06 164 LYS A O 1
ATOM 1291 N N . PHE A 1 165 ? 3.454 2.486 7.638 1.00 84.69 165 PHE A N 1
ATOM 1292 C CA . PHE A 1 165 ? 3.937 1.536 6.636 1.00 84.69 165 PHE A CA 1
ATOM 1293 C C . PHE A 1 165 ? 3.261 1.759 5.279 1.00 84.69 165 PHE A C 1
ATOM 1295 O O . PHE A 1 165 ? 3.955 1.813 4.270 1.00 84.69 165 PHE A O 1
ATOM 1302 N N . GLN A 1 166 ? 1.941 1.964 5.253 1.00 85.62 166 GLN A N 1
ATOM 1303 C CA . GLN A 1 166 ? 1.195 2.242 4.026 1.00 85.62 166 GLN A CA 1
ATOM 1304 C C . GLN A 1 166 ? 1.670 3.523 3.330 1.00 85.62 166 GLN A C 1
ATOM 1306 O O . GLN A 1 166 ? 1.941 3.499 2.132 1.00 85.62 166 GLN A O 1
ATOM 1311 N N . ILE A 1 167 ? 1.786 4.633 4.063 1.00 84.38 167 ILE A N 1
ATOM 1312 C CA . ILE A 1 167 ? 2.230 5.923 3.511 1.00 84.38 167 ILE A CA 1
ATOM 1313 C C . ILE A 1 167 ? 3.613 5.771 2.879 1.00 84.38 167 ILE A C 1
ATOM 1315 O O . ILE A 1 167 ? 3.820 6.153 1.727 1.00 84.38 167 ILE A O 1
ATOM 1319 N N . TRP A 1 168 ? 4.551 5.166 3.608 1.00 83.81 168 TRP A N 1
ATOM 1320 C CA . TRP A 1 168 ? 5.900 4.954 3.100 1.00 83.81 168 TRP A CA 1
ATOM 1321 C C . TRP A 1 168 ? 5.934 3.976 1.928 1.00 83.81 168 TRP A C 1
ATOM 1323 O O . TRP A 1 168 ? 6.682 4.208 0.981 1.00 83.81 168 TRP A O 1
ATOM 1333 N N . LEU A 1 169 ? 5.104 2.930 1.942 1.00 83.94 169 LEU A N 1
ATOM 1334 C CA . LEU A 1 169 ? 5.002 1.990 0.832 1.00 83.94 169 LEU A CA 1
ATOM 1335 C C . LEU A 1 169 ? 4.553 2.713 -0.437 1.00 83.94 169 LEU A C 1
ATOM 1337 O O . LEU A 1 169 ? 5.185 2.508 -1.469 1.00 83.94 169 LEU A O 1
ATOM 1341 N N . VAL A 1 170 ? 3.550 3.596 -0.348 1.00 85.44 170 VAL A N 1
ATOM 1342 C CA . VAL A 1 170 ? 3.064 4.421 -1.469 1.00 85.44 170 VAL A CA 1
ATOM 1343 C C . VAL A 1 170 ? 4.132 5.408 -1.953 1.00 85.44 170 VAL A C 1
ATOM 1345 O O . VAL A 1 170 ? 4.360 5.519 -3.157 1.00 85.44 170 VAL A O 1
ATOM 1348 N N . ILE A 1 171 ? 4.840 6.093 -1.048 1.00 83.38 171 ILE A N 1
ATOM 1349 C CA . ILE A 1 171 ? 5.927 7.017 -1.422 1.00 83.38 171 ILE A CA 1
ATOM 1350 C C . ILE A 1 171 ? 7.044 6.269 -2.155 1.00 83.38 171 ILE A C 1
ATOM 1352 O O . ILE A 1 171 ? 7.441 6.668 -3.250 1.00 83.38 171 ILE A O 1
ATOM 1356 N N . SER A 1 172 ? 7.540 5.169 -1.587 1.00 82.75 172 SER A N 1
ATOM 1357 C CA . SER A 1 172 ? 8.614 4.378 -2.193 1.00 82.75 172 SER A CA 1
ATOM 1358 C C . SER A 1 172 ? 8.196 3.792 -3.540 1.00 82.75 172 SER A C 1
ATOM 1360 O O . SER A 1 172 ? 8.997 3.708 -4.467 1.00 82.75 172 SER A O 1
ATOM 1362 N N . GLN A 1 173 ? 6.921 3.450 -3.678 1.00 82.50 173 GLN A N 1
ATOM 1363 C CA . GLN A 1 173 ? 6.295 3.062 -4.928 1.00 82.50 173 GLN A CA 1
ATOM 1364 C C . GLN A 1 173 ? 6.310 4.179 -5.980 1.00 82.50 173 GLN A C 1
ATOM 1366 O O . GLN A 1 173 ? 6.740 3.941 -7.105 1.00 82.50 173 GLN A O 1
ATOM 1371 N N . ILE A 1 174 ? 5.898 5.401 -5.635 1.00 83.69 174 ILE A N 1
ATOM 1372 C CA . ILE A 1 174 ? 5.973 6.559 -6.542 1.00 83.69 174 ILE A CA 1
ATOM 1373 C C . ILE A 1 174 ? 7.419 6.791 -6.997 1.00 83.69 174 ILE A C 1
ATOM 1375 O O . ILE A 1 174 ? 7.663 6.996 -8.185 1.00 83.69 174 ILE A O 1
ATOM 1379 N N . VAL A 1 175 ? 8.383 6.711 -6.074 1.00 83.31 175 VAL A N 1
ATOM 1380 C CA . VAL A 1 175 ? 9.813 6.862 -6.387 1.00 83.31 175 VAL A CA 1
ATOM 1381 C C . VAL A 1 175 ? 10.293 5.756 -7.329 1.00 83.31 175 VAL A C 1
ATOM 1383 O O . VAL A 1 175 ? 10.970 6.044 -8.317 1.00 83.31 175 VAL A O 1
ATOM 1386 N N . LEU A 1 176 ? 9.916 4.500 -7.078 1.00 80.88 176 LEU A N 1
ATOM 1387 C CA . LEU A 1 176 ? 10.262 3.378 -7.950 1.00 80.88 176 LEU A CA 1
ATOM 1388 C C . LEU A 1 176 ? 9.716 3.600 -9.365 1.00 80.88 176 LEU A C 1
ATOM 1390 O O . LEU A 1 176 ? 10.482 3.635 -10.321 1.00 80.88 176 LEU A O 1
ATOM 1394 N N . TRP A 1 177 ? 8.413 3.831 -9.505 1.00 81.62 177 TRP A N 1
ATOM 1395 C CA . TRP A 1 177 ? 7.787 4.057 -10.808 1.00 81.62 177 TRP A CA 1
ATOM 1396 C C . TRP A 1 177 ? 8.357 5.300 -11.518 1.00 81.62 177 TRP A C 1
ATOM 1398 O O . TRP A 1 177 ? 8.591 5.271 -12.724 1.00 81.62 177 TRP A O 1
ATOM 1408 N N . GLY A 1 178 ? 8.663 6.371 -10.781 1.00 80.31 178 GLY A N 1
ATOM 1409 C CA . GLY A 1 178 ? 9.238 7.597 -11.343 1.00 80.31 178 GLY A CA 1
ATOM 1410 C C . GLY A 1 178 ? 10.676 7.426 -11.838 1.00 80.31 178 GLY A C 1
ATOM 1411 O O . GLY A 1 178 ? 11.049 7.995 -12.863 1.00 80.31 178 GLY A O 1
ATOM 1412 N N . THR A 1 179 ? 11.481 6.615 -11.149 1.00 76.44 179 THR A N 1
ATOM 1413 C CA . THR A 1 179 ? 12.862 6.314 -11.570 1.00 76.44 179 THR A CA 1
ATOM 1414 C C . THR A 1 179 ? 12.929 5.325 -12.730 1.00 76.44 179 THR A C 1
ATOM 1416 O O . THR A 1 179 ? 13.860 5.395 -13.531 1.00 76.44 179 THR A O 1
ATOM 1419 N N . GLN A 1 180 ? 11.953 4.421 -12.832 1.00 74.75 180 GLN A N 1
ATOM 1420 C CA . GLN A 1 180 ? 11.906 3.397 -13.874 1.00 74.75 180 GLN A CA 1
ATOM 1421 C C . GLN A 1 180 ? 11.283 3.892 -15.182 1.00 74.75 180 GLN A C 1
ATOM 1423 O O . GLN A 1 180 ? 11.717 3.459 -16.240 1.00 74.75 180 GLN A O 1
ATOM 1428 N N . ILE A 1 181 ? 10.310 4.806 -15.116 1.00 76.94 181 ILE A N 1
ATOM 1429 C CA . ILE A 1 181 ? 9.598 5.321 -16.293 1.00 76.94 181 ILE A CA 1
ATOM 1430 C C . ILE A 1 181 ? 10.032 6.761 -16.589 1.00 76.94 181 ILE A C 1
ATOM 1432 O O . ILE A 1 181 ? 10.767 7.029 -17.533 1.00 76.94 181 ILE A O 1
ATOM 1436 N N . VAL A 1 182 ? 9.650 7.710 -15.730 1.00 71.56 182 VAL A N 1
ATOM 1437 C CA . VAL A 1 182 ? 9.735 9.149 -16.038 1.00 71.56 182 VAL A CA 1
ATOM 1438 C C . VAL A 1 182 ? 11.161 9.637 -16.243 1.00 71.56 182 VAL A C 1
ATOM 1440 O O . VAL A 1 182 ? 11.441 10.318 -17.225 1.00 71.56 182 VAL A O 1
ATOM 1443 N N . ALA A 1 183 ? 12.070 9.316 -15.322 1.00 70.56 183 ALA A N 1
ATOM 1444 C CA . ALA A 1 183 ? 13.441 9.812 -15.399 1.00 70.56 183 ALA A CA 1
ATOM 1445 C C . ALA A 1 183 ? 14.156 9.330 -16.674 1.00 70.56 183 ALA A C 1
ATOM 1447 O O . ALA A 1 183 ? 14.918 10.089 -17.278 1.00 70.56 183 ALA A O 1
ATOM 1448 N N . ARG A 1 184 ? 13.875 8.098 -17.111 1.00 72.00 184 ARG A N 1
ATOM 1449 C CA . ARG A 1 184 ? 14.482 7.490 -18.302 1.00 72.00 184 ARG A CA 1
ATOM 1450 C C . ARG A 1 184 ? 13.859 8.033 -19.573 1.00 72.00 184 ARG A C 1
ATOM 1452 O O . ARG A 1 184 ? 14.577 8.500 -20.450 1.00 72.00 184 ARG A O 1
ATOM 1459 N N . ASP A 1 185 ? 12.535 8.080 -19.613 1.00 68.38 185 ASP A N 1
ATOM 1460 C CA . ASP A 1 185 ? 11.777 8.480 -20.793 1.00 68.38 185 ASP A CA 1
ATOM 1461 C C . ASP A 1 185 ? 11.914 9.972 -21.085 1.00 68.38 185 ASP A C 1
ATOM 1463 O O . ASP A 1 185 ? 12.091 10.363 -22.237 1.00 68.38 185 ASP A O 1
ATOM 1467 N N . ILE A 1 186 ? 11.936 10.825 -20.052 1.00 69.62 186 ILE A N 1
ATOM 1468 C CA . ILE A 1 186 ? 12.261 12.247 -20.224 1.00 69.62 186 ILE A CA 1
ATOM 1469 C C . ILE A 1 186 ? 13.700 12.407 -20.718 1.00 69.62 186 ILE A C 1
ATOM 1471 O O . ILE A 1 186 ? 13.941 13.220 -21.610 1.00 69.62 186 ILE A O 1
ATOM 1475 N N . SER A 1 187 ? 14.657 11.641 -20.185 1.00 67.88 187 SER A N 1
ATOM 1476 C CA . SER A 1 187 ? 16.049 11.698 -20.656 1.00 67.88 187 SER A CA 1
ATOM 1477 C C . SER A 1 187 ? 16.165 11.263 -22.120 1.00 67.88 187 SER A C 1
ATOM 1479 O O . SER A 1 187 ? 16.838 11.936 -22.897 1.00 67.88 187 SER A O 1
ATOM 1481 N N . ALA A 1 188 ? 15.444 10.215 -22.527 1.00 67.00 188 ALA A N 1
ATOM 1482 C CA . ALA A 1 188 ? 15.376 9.750 -23.910 1.00 67.00 188 ALA A CA 1
ATOM 1483 C C . ALA A 1 188 ? 14.768 10.807 -24.853 1.00 67.00 188 ALA A C 1
ATOM 1485 O O . ALA A 1 188 ? 15.327 11.087 -25.915 1.00 67.00 188 ALA A O 1
ATOM 1486 N N . LEU A 1 189 ? 13.661 11.444 -24.447 1.00 69.06 189 LEU A N 1
ATOM 1487 C CA . LEU A 1 189 ? 12.971 12.471 -25.237 1.00 69.06 189 LEU A CA 1
ATOM 1488 C C . LEU A 1 189 ? 13.779 13.771 -25.365 1.00 69.06 189 LEU A C 1
ATOM 1490 O O . LEU A 1 189 ? 13.859 14.351 -26.449 1.00 69.06 189 LEU A O 1
ATOM 1494 N N . THR A 1 190 ? 14.369 14.242 -24.264 1.00 69.88 190 THR A N 1
ATOM 1495 C CA . THR A 1 190 ? 15.073 15.536 -24.207 1.00 69.88 190 THR A CA 1
ATOM 1496 C C . THR A 1 190 ? 16.456 15.500 -24.845 1.00 69.88 190 THR A C 1
ATOM 1498 O O . THR A 1 190 ? 16.890 16.514 -25.385 1.00 69.88 190 THR A O 1
ATOM 1501 N N . GLN A 1 191 ? 17.140 14.353 -24.821 1.00 68.81 191 GLN A N 1
ATOM 1502 C CA . GLN A 1 191 ? 18.479 14.209 -25.402 1.00 68.81 191 GLN A CA 1
ATOM 1503 C C . GLN A 1 191 ? 18.458 13.815 -26.885 1.00 68.81 191 GLN A C 1
ATOM 1505 O O . GLN A 1 191 ? 19.526 13.634 -27.461 1.00 68.81 191 GLN A O 1
ATOM 1510 N N . HIS A 1 192 ? 17.270 13.697 -27.500 1.00 62.28 192 HIS A N 1
ATOM 1511 C CA . HIS A 1 192 ? 17.090 13.225 -28.881 1.00 62.28 192 HIS A CA 1
ATOM 1512 C C . HIS A 1 192 ? 17.923 11.967 -29.158 1.00 62.28 192 HIS A C 1
ATOM 1514 O O . HIS A 1 192 ? 18.647 11.892 -30.147 1.00 62.28 192 HIS A O 1
ATOM 1520 N N . ALA A 1 193 ? 17.879 11.010 -28.226 1.00 60.84 193 ALA A N 1
ATOM 1521 C CA . ALA A 1 193 ? 18.737 9.840 -28.290 1.00 60.84 193 ALA A CA 1
ATOM 1522 C C . ALA A 1 193 ? 18.419 9.023 -29.552 1.00 60.84 193 ALA A C 1
ATOM 1524 O O . ALA A 1 193 ? 17.300 8.548 -29.718 1.00 60.84 193 ALA A O 1
ATOM 1525 N N . ASP A 1 194 ? 19.417 8.807 -30.412 1.00 59.62 194 ASP A N 1
ATOM 1526 C CA . ASP A 1 194 ? 19.274 7.972 -31.616 1.00 59.62 194 ASP A CA 1
ATOM 1527 C C . ASP A 1 194 ? 19.033 6.483 -31.277 1.00 59.62 194 ASP A C 1
ATOM 1529 O O . ASP A 1 194 ? 18.589 5.711 -32.123 1.00 59.62 194 ASP A O 1
ATOM 1533 N N . ASN A 1 195 ? 19.296 6.082 -30.025 1.00 63.38 195 ASN A N 1
ATOM 1534 C CA . ASN A 1 195 ? 19.184 4.713 -29.518 1.00 63.38 195 ASN A CA 1
ATOM 1535 C C . ASN A 1 195 ? 18.205 4.629 -28.331 1.00 63.38 195 ASN A C 1
ATOM 1537 O O . ASN A 1 195 ? 18.600 4.294 -27.214 1.00 63.38 195 ASN A O 1
ATOM 1541 N N . VAL A 1 196 ? 16.930 4.955 -28.556 1.00 68.94 196 VAL A N 1
ATOM 1542 C CA . VAL A 1 196 ? 15.855 4.662 -27.587 1.00 68.94 196 VAL A CA 1
ATOM 1543 C C . VAL A 1 196 ? 15.560 3.163 -27.603 1.00 68.94 196 VAL A C 1
ATOM 1545 O O . VAL A 1 196 ? 15.454 2.570 -28.674 1.00 68.94 196 VAL A O 1
ATOM 1548 N N . GLY A 1 197 ? 15.404 2.558 -26.421 1.00 70.62 197 GLY A N 1
ATOM 1549 C CA . GLY A 1 197 ? 15.145 1.124 -26.283 1.00 70.62 197 GLY A CA 1
ATOM 1550 C C . GLY A 1 197 ? 13.926 0.637 -27.077 1.00 70.62 197 GLY A C 1
ATOM 1551 O O . GLY A 1 197 ? 14.065 -0.216 -27.956 1.00 70.62 197 GLY A O 1
ATOM 1552 N N . ASN A 1 198 ? 12.743 1.177 -26.775 1.00 76.88 198 ASN A N 1
ATOM 1553 C CA . ASN A 1 198 ? 11.532 0.985 -27.573 1.00 76.88 198 ASN A CA 1
ATOM 1554 C C . ASN A 1 198 ? 10.715 2.295 -27.666 1.00 76.88 198 ASN A C 1
ATOM 1556 O O . ASN A 1 198 ? 9.968 2.620 -26.740 1.00 76.88 198 ASN A O 1
ATOM 1560 N N . PRO A 1 199 ? 10.830 3.058 -28.767 1.00 75.94 199 PRO A N 1
ATOM 1561 C CA . PRO A 1 199 ? 10.180 4.362 -28.895 1.00 75.94 199 PRO A CA 1
ATOM 1562 C C . PRO A 1 199 ? 8.647 4.280 -28.951 1.00 75.94 199 PRO A C 1
ATOM 1564 O O . PRO A 1 199 ? 7.978 5.201 -28.482 1.00 75.94 199 PRO A O 1
ATOM 1567 N N . ASP A 1 200 ? 8.081 3.178 -29.454 1.00 83.06 200 ASP A N 1
ATOM 1568 C CA . ASP A 1 200 ? 6.626 3.010 -29.587 1.00 83.06 200 ASP A CA 1
ATOM 1569 C C . ASP A 1 200 ? 5.925 2.886 -28.224 1.00 83.06 200 ASP A C 1
ATOM 1571 O O . ASP A 1 200 ? 4.737 3.188 -28.092 1.00 83.06 200 ASP A O 1
ATOM 1575 N N . LEU A 1 201 ? 6.660 2.460 -27.191 1.00 82.75 201 LEU A N 1
ATOM 1576 C CA . LEU A 1 201 ? 6.132 2.237 -25.844 1.00 82.75 201 LEU A CA 1
ATOM 1577 C C . LEU A 1 201 ? 6.369 3.401 -24.879 1.00 82.75 201 LEU A C 1
ATOM 1579 O O . LEU A 1 201 ? 5.794 3.405 -23.794 1.00 82.75 201 LEU A O 1
ATOM 1583 N N . LEU A 1 202 ? 7.114 4.426 -25.289 1.00 78.81 202 LEU A N 1
ATOM 1584 C CA . LEU A 1 202 ? 7.486 5.549 -24.427 1.00 78.81 202 LEU A CA 1
ATOM 1585 C C . LEU A 1 202 ? 6.263 6.380 -23.990 1.00 78.81 202 LEU A C 1
ATOM 1587 O O . LEU A 1 202 ? 6.078 6.688 -22.814 1.00 78.81 202 LEU A O 1
ATOM 1591 N N . VAL A 1 203 ? 5.364 6.708 -24.924 1.00 81.44 203 VAL A N 1
ATOM 1592 C CA . VAL A 1 203 ? 4.116 7.423 -24.590 1.00 81.44 203 VAL A CA 1
ATOM 1593 C C . VAL A 1 203 ? 3.179 6.563 -23.722 1.00 81.44 203 VAL A C 1
ATOM 1595 O O . VAL A 1 203 ? 2.695 7.074 -22.707 1.00 81.44 203 VAL A O 1
ATOM 1598 N N . PRO A 1 204 ? 2.925 5.277 -24.049 1.00 84.75 204 PRO A N 1
ATOM 1599 C CA . PRO A 1 204 ? 2.209 4.365 -23.159 1.00 84.75 204 PRO A CA 1
ATOM 1600 C C . PRO A 1 204 ? 2.786 4.281 -21.738 1.00 84.75 204 PRO A C 1
ATOM 1602 O O . PRO A 1 204 ? 2.018 4.324 -20.779 1.00 84.75 204 PRO A O 1
ATOM 1605 N N . GLU A 1 205 ? 4.109 4.212 -21.579 1.00 83.12 205 GLU A N 1
ATOM 1606 C CA . GLU A 1 205 ? 4.772 4.169 -20.269 1.00 83.12 205 GLU A CA 1
ATOM 1607 C C . GLU A 1 205 ? 4.474 5.421 -19.439 1.00 83.12 205 GLU A C 1
ATOM 1609 O O . GLU A 1 205 ? 4.00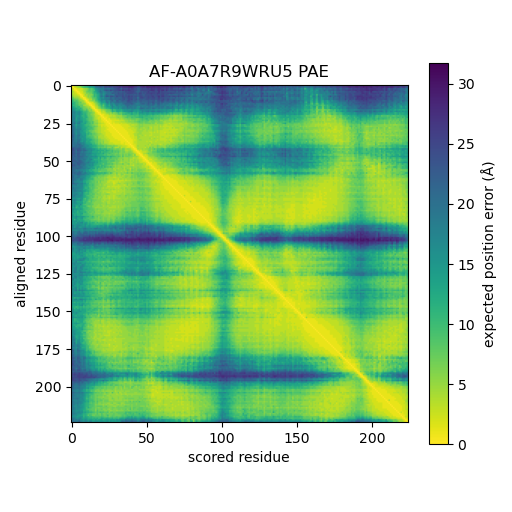7 5.315 -18.300 1.00 83.12 205 GLU A O 1
ATOM 1614 N N . LEU A 1 206 ? 4.623 6.609 -20.032 1.00 81.44 206 LEU A N 1
ATOM 1615 C CA . LEU A 1 206 ? 4.279 7.876 -19.381 1.00 81.44 206 LEU A CA 1
ATOM 1616 C C . LEU A 1 206 ? 2.794 7.960 -18.993 1.00 81.44 206 LEU A C 1
ATOM 1618 O O . LEU A 1 206 ? 2.469 8.465 -17.915 1.00 81.44 206 LEU A O 1
ATOM 1622 N N . MET A 1 207 ? 1.883 7.451 -19.831 1.00 85.56 207 MET A N 1
ATOM 1623 C CA . MET A 1 207 ? 0.450 7.395 -19.508 1.00 85.56 207 MET A CA 1
ATOM 1624 C C . MET A 1 207 ? 0.168 6.472 -18.320 1.00 85.56 207 MET A C 1
ATOM 1626 O O . MET A 1 207 ? -0.590 6.846 -17.421 1.00 85.56 207 MET A O 1
ATOM 1630 N N . VAL A 1 208 ? 0.793 5.291 -18.285 1.00 84.88 208 VAL A N 1
ATOM 1631 C CA . VAL A 1 208 ? 0.664 4.346 -17.167 1.00 84.88 208 VAL A CA 1
ATOM 1632 C C . VAL A 1 208 ? 1.212 4.962 -15.882 1.00 84.88 208 VAL A C 1
ATOM 1634 O O . VAL A 1 208 ? 0.551 4.880 -14.846 1.00 84.88 208 VAL A O 1
ATOM 1637 N N . PHE A 1 209 ? 2.359 5.642 -15.939 1.00 84.31 209 PHE A N 1
ATOM 1638 C CA . PHE A 1 209 ? 2.890 6.375 -14.793 1.00 84.31 209 PHE A CA 1
ATOM 1639 C C . PHE A 1 209 ? 1.928 7.471 -14.311 1.00 84.31 209 PHE A C 1
ATOM 1641 O O . PHE A 1 209 ? 1.658 7.574 -13.116 1.00 84.31 209 PHE A O 1
ATOM 1648 N N . GLY A 1 210 ? 1.370 8.273 -15.222 1.00 83.81 210 GLY A N 1
ATOM 1649 C CA . GLY A 1 210 ? 0.409 9.321 -14.872 1.00 83.81 210 GLY A CA 1
ATOM 1650 C C . GLY A 1 210 ? -0.834 8.760 -14.178 1.00 83.81 210 GLY A C 1
ATOM 1651 O O . GLY A 1 210 ? -1.240 9.258 -13.126 1.00 83.81 210 GLY A O 1
ATOM 1652 N N . PHE A 1 211 ? -1.399 7.675 -14.715 1.00 86.75 211 PHE A N 1
ATOM 1653 C CA . PHE A 1 211 ? -2.509 6.960 -14.083 1.00 86.75 211 PHE A CA 1
ATOM 1654 C C . PHE A 1 211 ? -2.127 6.433 -12.695 1.00 86.75 211 PHE A C 1
ATOM 1656 O O . PHE A 1 211 ? -2.875 6.595 -11.731 1.00 86.75 211 PHE A O 1
ATOM 1663 N N . TYR A 1 212 ? -0.934 5.857 -12.573 1.00 84.88 212 TYR A N 1
ATOM 1664 C CA . TYR A 1 212 ? -0.420 5.338 -11.317 1.00 84.88 212 TYR A CA 1
ATOM 1665 C C . TYR A 1 212 ? -0.270 6.412 -10.234 1.00 84.88 212 TYR A C 1
ATOM 1667 O O . TYR A 1 212 ? -0.679 6.203 -9.089 1.00 84.88 212 TYR A O 1
ATOM 1675 N N . VAL A 1 213 ? 0.272 7.580 -10.585 1.00 84.06 213 VAL A N 1
ATOM 1676 C CA . VAL A 1 213 ? 0.394 8.715 -9.662 1.00 84.06 213 VAL A CA 1
ATOM 1677 C C . VAL A 1 213 ? -0.978 9.206 -9.218 1.00 84.06 213 VAL A C 1
ATOM 1679 O O . VAL A 1 213 ? -1.157 9.472 -8.034 1.00 84.06 213 VAL A O 1
ATOM 1682 N N . LEU A 1 214 ? -1.964 9.273 -10.119 1.00 84.56 214 LEU A N 1
ATOM 1683 C CA . LEU A 1 214 ? -3.335 9.650 -9.757 1.00 84.56 214 LEU A CA 1
ATOM 1684 C C . LEU A 1 214 ? -3.953 8.663 -8.760 1.00 84.56 214 LEU A C 1
ATOM 1686 O O . LEU A 1 214 ? -4.533 9.086 -7.761 1.00 84.56 214 LEU A O 1
ATOM 1690 N N . VAL A 1 215 ? -3.790 7.358 -8.992 1.00 83.88 215 VAL A N 1
ATOM 1691 C CA . VAL A 1 215 ? -4.263 6.319 -8.066 1.00 83.88 215 VAL A CA 1
ATOM 1692 C C . VAL A 1 215 ? -3.543 6.424 -6.721 1.00 83.88 215 VAL A C 1
ATOM 1694 O O . VAL A 1 215 ? -4.193 6.387 -5.680 1.00 83.88 215 VAL A O 1
ATOM 1697 N N . SER A 1 216 ? -2.224 6.616 -6.728 1.00 83.00 216 SER A N 1
ATOM 1698 C CA . SER A 1 216 ? -1.407 6.745 -5.514 1.00 83.00 216 SER A CA 1
ATOM 1699 C C . SER A 1 216 ? -1.754 8.006 -4.714 1.00 83.00 216 SER A C 1
ATOM 1701 O O . SER A 1 216 ? -1.857 7.959 -3.492 1.00 83.00 216 SER A O 1
ATOM 1703 N N . ALA A 1 217 ? -2.009 9.129 -5.389 1.00 82.69 217 ALA A N 1
ATOM 1704 C CA . ALA A 1 217 ? -2.485 10.357 -4.760 1.00 82.69 217 ALA A CA 1
ATOM 1705 C C . ALA A 1 217 ? -3.884 10.171 -4.155 1.00 82.69 217 ALA A C 1
ATOM 1707 O O . ALA A 1 217 ? -4.132 10.616 -3.037 1.00 82.69 217 ALA A O 1
ATOM 1708 N N . GLY A 1 218 ? -4.775 9.456 -4.851 1.00 79.94 218 GLY A N 1
ATOM 1709 C CA . GLY A 1 218 ? -6.071 9.051 -4.308 1.00 79.94 218 GLY A CA 1
ATOM 1710 C C . GLY A 1 218 ? -5.929 8.180 -3.057 1.00 79.94 218 GLY A C 1
ATOM 1711 O O . GLY A 1 218 ? -6.608 8.423 -2.068 1.00 79.94 218 GLY A O 1
ATOM 1712 N N . GLN A 1 219 ? -5.003 7.217 -3.057 1.00 79.12 219 GLN A N 1
ATOM 1713 C CA . GLN A 1 219 ? -4.712 6.383 -1.885 1.00 79.12 219 GLN A CA 1
ATOM 1714 C C . GLN A 1 219 ? -4.196 7.201 -0.698 1.00 79.12 219 GLN A C 1
ATOM 1716 O O . GLN A 1 219 ? -4.639 6.973 0.423 1.00 79.12 219 GLN A O 1
ATOM 1721 N N . LEU A 1 220 ? -3.295 8.160 -0.933 1.00 79.12 220 LEU A N 1
ATOM 1722 C CA . LEU A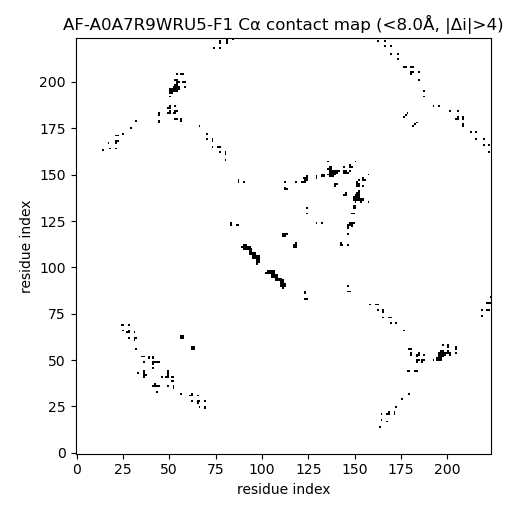 1 220 ? -2.813 9.064 0.115 1.00 79.12 220 LEU A CA 1
ATOM 1723 C C . LEU A 1 220 ? -3.932 9.964 0.647 1.00 79.12 220 LEU A C 1
ATOM 1725 O O . LEU A 1 220 ? -3.987 10.206 1.844 1.00 79.12 220 LEU A O 1
ATOM 1729 N N . GLY A 1 221 ? -4.848 10.418 -0.212 1.00 74.12 221 GLY A N 1
ATOM 1730 C CA . GLY A 1 221 ? -6.024 11.186 0.208 1.00 74.12 221 GLY A CA 1
ATOM 1731 C C . GLY A 1 221 ? -7.048 10.375 1.011 1.00 74.12 221 GLY A C 1
ATOM 1732 O O . GLY A 1 221 ? -7.861 10.958 1.720 1.00 74.12 221 GLY A O 1
ATOM 1733 N N . LEU A 1 222 ? -7.012 9.044 0.905 1.00 67.19 222 LEU A N 1
ATOM 1734 C CA . LEU A 1 222 ? -7.822 8.120 1.704 1.00 67.19 222 LEU A CA 1
ATOM 1735 C C . LEU A 1 222 ? -7.109 7.656 2.983 1.00 67.19 222 LEU A C 1
ATOM 1737 O O . LEU A 1 222 ? -7.727 6.959 3.790 1.00 67.19 222 LEU A O 1
ATOM 1741 N N . ALA A 1 223 ? -5.831 8.004 3.171 1.00 64.56 223 ALA A N 1
ATOM 1742 C CA . ALA A 1 223 ? -5.144 7.771 4.431 1.00 64.56 223 ALA A CA 1
ATOM 1743 C C . ALA A 1 223 ? -5.747 8.721 5.492 1.00 64.56 223 ALA A C 1
ATOM 1745 O O . ALA A 1 223 ? -5.765 9.931 5.258 1.00 64.56 223 ALA A O 1
ATOM 1746 N N . PRO A 1 224 ? -6.302 8.186 6.594 1.00 54.12 224 PRO A N 1
ATOM 1747 C CA . PRO A 1 224 ? -7.006 8.972 7.607 1.00 54.12 224 PRO A CA 1
ATOM 1748 C C . PRO A 1 224 ? -6.090 9.856 8.456 1.00 54.12 224 PRO A C 1
ATOM 1750 O O . PRO A 1 224 ? -4.889 9.524 8.596 1.00 54.12 224 PRO A O 1
#

Organism: NCBI:txid1486917

Radius of gyration: 23.53 Å; Cα contacts (8 Å, |Δi|>4): 247; chains: 1; bounding box: 66×35×60 Å

Nearest PDB structures (foldseek):
  3euh-assembly1_A  TM=1.601E-01  e=1.395E+00  Escherichia coli K-12

Solvent-accessible surface area (backbone atoms only — not comparable to full-atom values): 12233 Å² total; per-residue (Å²): 132,67,64,66,56,51,62,58,60,76,39,58,74,64,61,70,61,80,59,75,70,47,47,60,71,45,48,64,34,51,51,47,47,49,51,56,28,52,75,58,75,22,91,38,71,84,40,98,53,22,25,42,52,22,27,40,52,75,68,32,66,67,46,42,50,42,47,51,49,42,50,49,52,51,50,54,51,47,52,48,54,40,52,40,50,50,56,41,48,64,31,61,49,59,46,78,42,72,44,90,87,43,95,82,50,73,45,78,45,72,34,47,60,78,38,67,71,55,43,72,70,60,78,59,37,68,71,71,55,24,54,58,30,52,78,71,32,36,80,50,86,49,78,74,26,46,53,43,34,50,16,4,57,40,22,70,61,52,49,53,52,48,52,43,42,42,55,48,36,52,52,55,45,52,53,50,52,40,48,67,40,52,56,16,41,51,49,30,65,74,64,65,50,92,63,51,51,32,71,88,35,39,64,58,44,54,50,51,50,54,54,49,51,52,54,49,51,52,52,58,71,56,55,129

Secondary structure (DSSP, 8-state):
--HHHHHHHTTHHHHTSPPGGGGGGGHHHHHHHHHHHHTTT---TTSTTGGGGTTHHHHSHHHHHHHHHHHHHHHHHHHHHHHHHHHHHHHHSPPEEE-SSSTTPEEEPPPGGGSHHHHHH--S--HHHHHHHHHH-B--SSHHHHTTGGGBTTHHHHHHHHHHHHHHHHHHHHHHHIIIIIHHHHHHHHTT-S--S-HHHHHHHHHHHHHHHHHHHHHHHT--

Foldseek 3Di:
DCPVCVLVVVCPVVLPDDDPVLCVLVVQLVVVLCVLCVVQVNNFLPDPCVLLCALCCVVPVSNVVSLVVLLVVLLVLLVLLLQLVVL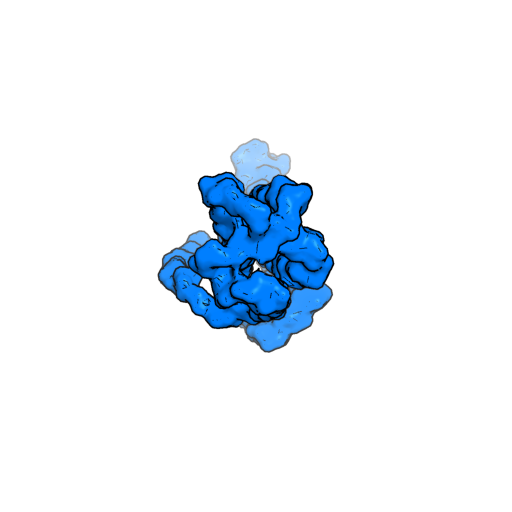LCQQQDWDWDQDPVDNPDTDTHHRNLVDPVSLVPDDSQDDPSLVVLLVQADDAPDSSQCSLPNNRPVRVVVSSVSLSSSLSNLVVSLVSLCSSQVSNLVSCVVVVDPNRNDPVRNVVSVVVSVVSVVVSVVSVVSSD

pLDDT: mean 77.79, std 10.14, range [46.94, 89.56]

Mean predicted aligned error: 9.83 Å